Protein AF-A0A382E5X3-F1 (afdb_monomer_lite)

Organism: NCBI:txid408172

Radius of gyration: 19.35 Å; chains: 1; bounding box: 51×32×52 Å

Foldseek 3Di:
DDADAPQVVAPPDPRDAAEDDLVLLQVLLVVVVDPPDPPVNFDPVQPLTSPLCLQLDPPRDPYHYQHHEYEPLNADLPVVVRCRRRVSQLVGPPVRHFYEYELNLVSPLVCVLAFPLVLLQDDPPDVPRPCRNVVSLVSSVVCCVSGGPHYDHRAHDQCSLPPVNCVRRVHPGSVSRVVSRVSSD

Sequence (185 aa):
MQTINLSKRNRDYAIFLPSISGFYNTFVSKQRYGEYVPHDRIPADFEHGIEGCNFLNKEKGYFTYDHALYSAGHAQLDIDKSTIQESMVQERDRKNTWILGDSGGFQIGKGVINFDWPHFWEKEGDPNYIGKADKVRLAILNWLEYTADYSMILDIPAWAADPVNRDRTGLTSFKDCLEGTIHNC

Structure (mmCIF, N/CA/C/O backbone):
data_AF-A0A382E5X3-F1
#
_entry.id   AF-A0A382E5X3-F1
#
loop_
_atom_site.group_PDB
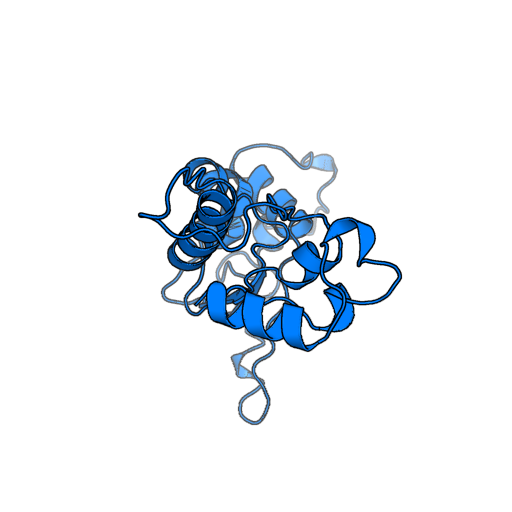_atom_site.id
_atom_site.type_symbol
_atom_site.label_atom_id
_atom_site.label_alt_id
_atom_site.label_comp_id
_atom_site.label_asym_id
_atom_site.label_entity_id
_atom_site.label_seq_id
_atom_site.pdbx_PDB_ins_code
_atom_site.Cartn_x
_atom_site.Cartn_y
_atom_site.Cartn_z
_atom_site.occupancy
_atom_site.B_iso_or_equiv
_atom_site.auth_seq_id
_atom_site.auth_comp_id
_atom_site.auth_asym_id
_atom_site.auth_atom_id
_atom_site.pdbx_PDB_model_num
ATOM 1 N N . MET A 1 1 ? -19.398 -3.382 26.568 1.00 52.66 1 MET A N 1
ATOM 2 C CA . MET A 1 1 ? -18.563 -4.591 26.367 1.00 52.66 1 MET A CA 1
ATOM 3 C C . MET A 1 1 ? -17.112 -4.243 26.674 1.00 52.66 1 MET A C 1
ATOM 5 O O . MET A 1 1 ? -16.763 -3.077 26.567 1.00 52.66 1 MET A O 1
ATOM 9 N N . GLN A 1 2 ? -16.279 -5.192 27.112 1.00 66.31 2 GLN A N 1
ATOM 10 C CA . GLN A 1 2 ? -14.855 -4.919 27.349 1.00 66.31 2 GLN A CA 1
ATOM 11 C C . GLN A 1 2 ? -14.094 -5.077 26.026 1.00 66.31 2 GLN A C 1
ATOM 13 O O . GLN A 1 2 ? -14.088 -6.167 25.459 1.00 66.31 2 GLN A O 1
ATOM 18 N N . THR A 1 3 ? -13.479 -4.007 25.521 1.00 69.25 3 THR A N 1
ATOM 19 C CA . THR A 1 3 ? -12.707 -4.040 24.269 1.00 69.25 3 THR A CA 1
ATOM 20 C C . THR A 1 3 ? -11.450 -4.891 24.451 1.00 69.25 3 THR A C 1
ATOM 22 O O . THR A 1 3 ? -10.647 -4.655 25.356 1.00 69.25 3 THR A O 1
ATOM 25 N N . ILE A 1 4 ? -11.274 -5.905 23.601 1.00 76.62 4 ILE A N 1
ATOM 26 C CA . ILE A 1 4 ? -10.132 -6.826 23.646 1.00 76.62 4 ILE A CA 1
ATOM 27 C C . ILE A 1 4 ? -9.115 -6.403 22.577 1.00 76.62 4 ILE A C 1
ATOM 29 O O . ILE A 1 4 ? -9.453 -6.328 21.399 1.00 76.62 4 ILE A O 1
ATOM 33 N N . ASN A 1 5 ? -7.858 -6.178 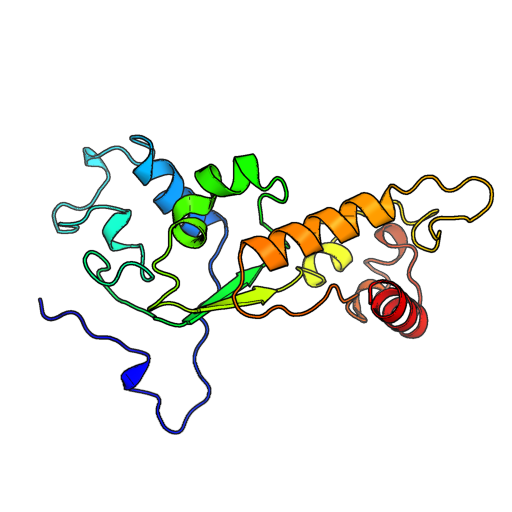22.977 1.00 71.88 5 ASN A N 1
ATOM 34 C CA . ASN A 1 5 ? -6.729 -6.087 22.043 1.00 71.88 5 ASN A CA 1
ATOM 35 C C . ASN A 1 5 ? -6.247 -7.514 21.733 1.00 71.88 5 ASN A C 1
ATOM 37 O O . ASN A 1 5 ? -5.788 -8.230 22.632 1.00 71.88 5 ASN A O 1
ATOM 41 N N . LEU A 1 6 ? -6.384 -7.932 20.474 1.00 72.12 6 LEU A N 1
ATOM 42 C CA . LEU A 1 6 ? -6.031 -9.284 20.037 1.00 72.12 6 LEU A CA 1
ATOM 43 C C . LEU A 1 6 ? -4.518 -9.464 19.846 1.00 72.12 6 LEU A C 1
ATOM 45 O O . LEU A 1 6 ? -4.007 -10.553 20.099 1.00 72.12 6 LEU A O 1
ATOM 49 N N . SER A 1 7 ? -3.784 -8.402 19.505 1.00 67.44 7 SER A N 1
ATOM 50 C CA . SER A 1 7 ? -2.328 -8.433 19.320 1.00 67.44 7 SER A CA 1
ATOM 51 C C . SER A 1 7 ? -1.575 -8.868 20.577 1.00 67.44 7 SER A C 1
ATOM 53 O O . SER A 1 7 ? -0.663 -9.689 20.514 1.00 67.44 7 SER A O 1
ATOM 55 N N . LYS A 1 8 ? -2.003 -8.401 21.757 1.00 71.69 8 LYS A N 1
ATOM 56 C CA . LYS A 1 8 ? -1.376 -8.757 23.045 1.00 71.69 8 LYS A CA 1
ATOM 57 C C . LYS A 1 8 ? -1.484 -10.239 23.409 1.00 71.69 8 LYS A C 1
ATOM 59 O O . LYS A 1 8 ? -0.804 -10.680 24.334 1.00 71.69 8 LYS A O 1
ATOM 64 N N . ARG A 1 9 ? -2.333 -11.004 22.718 1.00 70.38 9 ARG A N 1
ATOM 65 C CA . ARG A 1 9 ? -2.511 -12.442 22.956 1.00 70.38 9 ARG A CA 1
ATOM 66 C C . ARG A 1 9 ? -1.534 -13.316 22.150 1.00 70.38 9 ARG A C 1
ATOM 68 O O . ARG A 1 9 ? -1.412 -14.490 22.475 1.00 70.38 9 ARG A O 1
ATOM 75 N N . ASN A 1 10 ? -0.782 -12.753 21.195 1.00 67.44 10 ASN A N 1
ATOM 76 C CA . ASN A 1 10 ? 0.154 -13.471 20.312 1.00 67.44 10 ASN A CA 1
ATOM 77 C C . ASN A 1 10 ? 1.638 -13.221 20.666 1.00 67.44 10 ASN A C 1
ATOM 79 O O . ASN A 1 10 ? 2.385 -12.689 19.852 1.00 67.44 10 ASN A O 1
ATOM 83 N N . ARG A 1 11 ? 2.101 -13.575 21.876 1.00 63.62 11 ARG A N 1
ATOM 84 C CA . ARG A 1 11 ? 3.502 -13.291 22.281 1.00 63.62 11 ARG A CA 1
ATOM 85 C C . ARG A 1 11 ? 4.559 -14.247 21.704 1.00 63.62 11 ARG A C 1
ATOM 87 O O . ARG A 1 11 ? 5.689 -13.810 21.535 1.00 63.62 11 ARG A O 1
ATOM 94 N N . ASP A 1 12 ? 4.191 -15.483 21.361 1.00 75.50 12 ASP A N 1
ATOM 95 C CA . ASP A 1 12 ? 5.123 -16.512 20.851 1.00 75.50 12 ASP A CA 1
ATOM 96 C C . ASP A 1 12 ? 4.916 -16.830 19.356 1.00 75.50 12 ASP A C 1
ATOM 98 O O . ASP A 1 12 ? 5.438 -17.813 18.834 1.00 75.50 12 ASP A O 1
ATOM 102 N N . TYR A 1 13 ? 4.128 -16.008 18.659 1.00 76.06 13 TYR A N 1
ATOM 103 C CA . TYR A 1 13 ? 3.710 -16.235 17.277 1.00 76.06 13 TYR A CA 1
ATOM 104 C C . TYR A 1 13 ? 4.063 -15.039 16.395 1.00 76.06 13 TYR A C 1
ATOM 106 O O . TYR A 1 13 ? 4.299 -13.935 16.884 1.00 76.06 13 TYR A O 1
ATOM 114 N N . ALA A 1 14 ? 4.059 -15.254 15.078 1.00 84.25 14 ALA A N 1
ATOM 115 C CA . ALA A 1 14 ? 4.135 -14.159 14.122 1.00 84.25 14 ALA A CA 1
ATOM 116 C C . ALA A 1 14 ? 3.043 -13.114 14.416 1.00 84.25 14 ALA A C 1
ATOM 118 O O . ALA A 1 14 ? 1.898 -13.458 14.733 1.00 84.25 14 ALA A O 1
ATOM 119 N N . ILE A 1 15 ? 3.400 -11.833 14.298 1.00 85.12 15 ILE A N 1
ATOM 120 C CA . ILE A 1 15 ? 2.435 -10.743 14.423 1.00 85.12 15 ILE A CA 1
ATOM 121 C C . ILE A 1 15 ? 1.467 -10.851 13.248 1.00 85.12 15 ILE A C 1
ATOM 123 O O . ILE A 1 15 ? 1.870 -10.856 12.085 1.00 85.12 15 ILE A O 1
ATOM 127 N N . PHE A 1 16 ? 0.180 -10.958 13.559 1.00 89.19 16 PHE A N 1
ATOM 128 C CA . PHE A 1 16 ? -0.853 -10.962 12.539 1.00 89.19 16 PHE A CA 1
ATOM 129 C C . PHE A 1 16 ? -1.053 -9.540 12.011 1.00 89.19 16 PHE A C 1
ATOM 131 O O . PHE A 1 16 ? -1.362 -8.633 12.781 1.00 89.19 16 PHE A O 1
ATOM 138 N N . LEU A 1 17 ? -0.891 -9.367 10.700 1.00 93.31 17 LEU A N 1
ATOM 139 C CA . LEU A 1 17 ? -1.106 -8.106 9.999 1.00 93.31 17 LEU A CA 1
ATOM 140 C C . LEU A 1 17 ? -2.390 -8.213 9.166 1.00 93.31 17 LEU A C 1
ATOM 142 O O . LEU A 1 17 ? -2.329 -8.697 8.032 1.00 93.31 17 LEU A O 1
ATOM 146 N N . PRO A 1 18 ? -3.564 -7.808 9.688 1.00 94.38 18 PRO A N 1
ATOM 147 C CA . PRO A 1 18 ? -4.761 -7.721 8.864 1.00 94.38 18 PRO A CA 1
ATOM 148 C C . PRO A 1 18 ? -4.494 -6.784 7.680 1.00 94.38 18 PRO A C 1
ATOM 150 O O . PRO A 1 18 ? -4.139 -5.619 7.862 1.00 94.38 18 PRO A O 1
ATOM 153 N N . SER A 1 19 ? -4.645 -7.305 6.461 1.00 95.00 19 SER A N 1
ATOM 154 C CA . SER A 1 19 ? -4.525 -6.499 5.248 1.00 95.00 19 SER A CA 1
ATOM 155 C C . SER A 1 19 ? -5.769 -5.629 5.092 1.00 95.00 19 SER A C 1
ATOM 157 O O . SER A 1 19 ? -6.892 -6.136 5.014 1.00 95.00 19 SER A O 1
ATOM 159 N N . ILE A 1 20 ? -5.575 -4.313 5.064 1.00 96.38 20 ILE A N 1
ATOM 160 C CA . ILE A 1 20 ? -6.662 -3.353 4.899 1.00 96.38 20 ILE A CA 1
ATOM 161 C C . ILE A 1 20 ? -7.051 -3.315 3.422 1.00 96.38 20 ILE A C 1
ATOM 163 O O . ILE A 1 20 ? -6.273 -2.921 2.555 1.00 96.38 20 ILE A O 1
ATOM 167 N N . SER A 1 21 ? -8.288 -3.708 3.126 1.00 94.31 21 SER A N 1
ATOM 168 C CA . SER A 1 21 ? -8.859 -3.522 1.794 1.00 94.31 21 SER A CA 1
ATOM 169 C C . SER A 1 21 ? -9.136 -2.039 1.537 1.00 94.31 21 SER A C 1
ATOM 171 O O . SER A 1 21 ? -9.702 -1.358 2.396 1.00 94.31 21 SER A O 1
ATOM 173 N N . GLY A 1 22 ? -8.848 -1.562 0.322 1.00 92.12 22 GLY A N 1
ATOM 174 C CA . GLY A 1 22 ? -9.213 -0.209 -0.108 1.00 92.12 22 GLY A CA 1
ATOM 175 C C . GLY A 1 22 ? -10.714 0.076 0.027 1.00 92.12 22 GLY A C 1
ATOM 176 O O . GLY A 1 22 ? -11.098 1.181 0.399 1.00 92.12 22 GLY A O 1
ATOM 177 N N . PHE A 1 23 ? -11.581 -0.929 -0.162 1.00 93.75 23 PHE A N 1
ATOM 178 C CA . PHE A 1 23 ? -13.021 -0.777 0.075 1.00 93.75 23 PHE A CA 1
ATOM 179 C C . PHE A 1 23 ? -13.326 -0.534 1.552 1.00 93.75 23 PHE A C 1
ATOM 181 O O . PHE A 1 23 ? -14.067 0.387 1.876 1.00 93.75 23 PHE A O 1
ATOM 188 N N . TYR A 1 24 ? -12.725 -1.320 2.447 1.00 95.88 24 TYR A N 1
ATOM 189 C CA . TYR A 1 24 ? -12.925 -1.180 3.889 1.00 95.88 24 TYR A CA 1
ATOM 190 C C . TYR A 1 24 ? -12.538 0.220 4.368 1.00 95.88 24 TYR A C 1
ATOM 192 O O . TYR A 1 24 ? -13.340 0.924 4.981 1.00 95.88 24 TYR A O 1
ATOM 200 N N . ASN A 1 25 ? -11.335 0.647 3.980 1.00 96.50 25 ASN A N 1
ATOM 201 C CA . ASN A 1 25 ? -10.832 1.991 4.218 1.00 96.50 25 ASN A CA 1
ATOM 202 C C . ASN A 1 25 ? -11.768 3.065 3.634 1.00 96.50 25 ASN A C 1
ATOM 204 O O . ASN A 1 25 ? -12.092 4.029 4.318 1.00 96.50 25 ASN A O 1
ATOM 208 N N . THR A 1 26 ? -12.271 2.876 2.409 1.00 95.75 26 THR A N 1
ATOM 209 C CA . THR A 1 26 ? -13.195 3.819 1.755 1.00 95.75 26 THR A CA 1
ATOM 210 C C . THR A 1 26 ? -14.481 4.021 2.556 1.00 95.75 26 THR A C 1
ATOM 212 O O . THR A 1 26 ? -14.921 5.158 2.712 1.00 95.75 26 THR A O 1
ATOM 215 N N . PHE A 1 27 ? -15.103 2.947 3.053 1.00 96.81 27 PHE A N 1
ATOM 216 C CA . PHE A 1 27 ? -16.353 3.052 3.816 1.00 96.81 27 PHE A CA 1
ATOM 217 C C . PHE A 1 27 ? -16.157 3.835 5.116 1.00 96.81 27 PHE A C 1
ATOM 219 O O . PHE A 1 27 ? -16.948 4.731 5.404 1.00 96.81 27 PHE A O 1
ATOM 226 N N . VAL A 1 28 ? -15.087 3.546 5.861 1.00 97.62 28 VAL A N 1
ATOM 227 C CA . VAL A 1 28 ? -14.764 4.273 7.097 1.00 97.62 28 VAL A CA 1
ATOM 228 C C . VAL A 1 28 ? -14.399 5.727 6.788 1.00 97.62 28 VAL A C 1
ATOM 230 O O . VAL A 1 28 ? -14.995 6.642 7.351 1.00 97.62 28 VAL A O 1
ATOM 233 N N . SER A 1 29 ? -13.478 5.955 5.850 1.00 97.62 29 SER A N 1
ATOM 234 C CA . SER A 1 29 ? -12.959 7.290 5.533 1.00 97.62 29 SER A CA 1
ATOM 235 C C . SER A 1 29 ? -14.038 8.220 4.990 1.00 97.62 29 SER A C 1
ATOM 237 O O . SER A 1 29 ? -14.154 9.358 5.434 1.00 97.62 29 SER A O 1
ATOM 239 N N . LYS A 1 30 ? -14.901 7.739 4.085 1.00 97.00 30 LYS A N 1
ATOM 240 C CA . LYS A 1 30 ? -16.023 8.549 3.593 1.00 97.00 30 LYS A CA 1
ATOM 241 C C . LYS A 1 30 ? -17.056 8.826 4.681 1.00 97.00 30 LYS A C 1
ATOM 243 O O . LYS A 1 30 ? -17.557 9.945 4.726 1.00 97.00 30 LYS A O 1
ATOM 248 N N . GLN A 1 31 ? -17.338 7.861 5.565 1.00 97.12 31 GLN A N 1
ATOM 249 C CA . GLN A 1 31 ? -18.278 8.088 6.666 1.00 97.12 31 GLN A CA 1
ATOM 250 C C . GLN A 1 31 ? -17.784 9.171 7.644 1.00 97.12 31 GLN A C 1
ATOM 252 O O . GLN A 1 31 ? -18.590 9.869 8.253 1.00 97.12 31 GLN A O 1
ATOM 257 N N . ARG A 1 32 ? -16.464 9.347 7.796 1.00 95.31 32 ARG A N 1
ATOM 258 C CA . ARG A 1 32 ? -15.887 10.383 8.674 1.00 95.31 32 ARG A CA 1
ATOM 259 C C . ARG A 1 32 ? -16.157 11.811 8.204 1.00 95.31 32 ARG A C 1
ATOM 261 O O . ARG A 1 32 ? -16.251 12.704 9.040 1.00 95.31 32 ARG A O 1
ATOM 268 N N . TYR A 1 33 ? -16.300 12.024 6.896 1.00 94.38 33 TYR A N 1
ATOM 269 C CA . TYR A 1 33 ? -16.513 13.353 6.307 1.00 94.38 33 TYR A CA 1
ATOM 270 C C . TYR A 1 33 ? -17.914 13.551 5.713 1.00 94.38 33 TYR A C 1
ATOM 272 O O . TYR A 1 33 ? -18.180 14.585 5.101 1.00 94.38 33 TYR A O 1
ATOM 280 N N . GLY A 1 34 ? -18.821 12.586 5.876 1.00 93.12 34 GLY A N 1
ATOM 281 C CA . GLY A 1 34 ? -20.196 12.697 5.401 1.00 93.12 34 GLY A CA 1
ATOM 282 C C . GLY A 1 34 ? -21.009 11.421 5.598 1.00 93.12 34 GLY A C 1
ATOM 283 O O . GLY A 1 34 ? -20.498 10.387 6.016 1.00 93.12 34 GLY A O 1
ATOM 284 N N . GLU A 1 35 ? -22.296 11.481 5.268 1.00 95.12 35 GLU A N 1
ATOM 285 C CA . GLU A 1 35 ? -23.179 10.314 5.318 1.00 95.12 35 GLU A CA 1
ATOM 286 C C . GLU A 1 35 ? -22.995 9.455 4.057 1.00 95.12 35 GLU A C 1
ATOM 288 O O . GLU A 1 35 ? -23.697 9.608 3.059 1.00 95.12 35 GLU A O 1
ATOM 293 N N . TYR A 1 36 ? -21.995 8.571 4.076 1.00 96.19 36 TYR A N 1
ATOM 294 C CA . TYR A 1 36 ? -21.743 7.646 2.968 1.00 96.19 36 TYR A CA 1
ATOM 295 C C . TYR A 1 36 ? -22.623 6.396 3.047 1.00 96.19 36 TYR A C 1
ATOM 297 O O . TYR A 1 36 ? -23.170 5.942 2.042 1.00 96.19 36 TYR A O 1
ATOM 305 N N . VAL A 1 37 ? -22.768 5.850 4.253 1.00 96.06 37 VAL A N 1
ATOM 306 C CA . VAL A 1 37 ? -23.760 4.839 4.605 1.00 96.06 37 VAL A CA 1
ATOM 307 C C . VAL A 1 37 ? -24.917 5.562 5.293 1.00 96.06 37 VAL A C 1
ATOM 309 O O . VAL A 1 37 ? -24.688 6.166 6.345 1.00 96.06 37 VAL A O 1
ATOM 312 N N . PRO A 1 38 ? -26.139 5.498 4.732 1.00 96.25 38 PRO A N 1
ATOM 313 C CA . PRO A 1 38 ? -27.315 6.081 5.363 1.00 96.25 38 PRO A CA 1
ATOM 314 C C . PRO A 1 38 ? -27.510 5.551 6.784 1.00 96.25 38 PRO A C 1
ATOM 316 O O . PRO A 1 38 ? -27.355 4.350 7.026 1.00 96.25 38 PRO A O 1
ATOM 319 N N . HIS A 1 39 ? -27.847 6.425 7.729 1.00 93.44 39 HIS A N 1
ATOM 320 C CA . HIS A 1 39 ? -27.946 6.048 9.141 1.00 93.44 39 HIS A CA 1
ATOM 321 C C . HIS A 1 39 ? -28.971 4.936 9.412 1.00 93.44 39 HIS A C 1
ATOM 323 O O . HIS A 1 39 ? -28.736 4.082 10.263 1.00 93.44 39 HIS A O 1
ATOM 329 N N . ASP A 1 40 ? -30.067 4.892 8.655 1.00 95.38 40 ASP A N 1
ATOM 330 C CA . ASP A 1 40 ? -31.106 3.856 8.735 1.00 95.38 40 ASP A CA 1
ATOM 331 C C . ASP A 1 40 ? -30.652 2.481 8.204 1.00 95.38 40 ASP A C 1
ATOM 333 O O . ASP A 1 40 ? -31.309 1.465 8.437 1.00 95.38 40 ASP A O 1
ATOM 337 N N . ARG A 1 41 ? -29.514 2.430 7.501 1.00 96.19 41 ARG A N 1
ATOM 338 C CA . ARG A 1 41 ? -28.874 1.201 7.008 1.00 96.19 41 ARG A CA 1
ATOM 339 C C . ARG A 1 41 ? -27.822 0.650 7.966 1.00 96.19 41 ARG A C 1
ATOM 341 O O . ARG A 1 41 ? -27.326 -0.453 7.728 1.00 96.19 41 ARG A O 1
ATOM 348 N N . ILE A 1 42 ? -27.471 1.393 9.013 1.00 96.06 42 ILE A N 1
ATOM 349 C CA . ILE A 1 42 ? -26.528 0.959 10.043 1.00 96.06 42 ILE A CA 1
ATOM 350 C C . ILE A 1 42 ? -27.312 0.166 11.102 1.00 96.06 42 ILE A C 1
ATOM 352 O O . ILE A 1 42 ? -28.321 0.666 11.599 1.00 96.06 42 ILE A O 1
ATOM 356 N N . PRO A 1 43 ? -26.890 -1.064 11.459 1.00 95.56 43 PRO A N 1
ATOM 357 C CA . PRO A 1 43 ? -27.551 -1.834 12.510 1.00 95.56 43 PRO A CA 1
ATOM 358 C C . PRO A 1 43 ? -27.658 -1.044 13.820 1.00 95.56 43 PRO A C 1
ATOM 360 O O . PRO A 1 43 ? -26.705 -0.383 14.220 1.00 95.56 43 PRO A O 1
ATOM 363 N N . ALA A 1 44 ? -28.794 -1.146 14.514 1.00 94.38 44 ALA A N 1
ATOM 364 C CA . ALA A 1 44 ? -29.024 -0.407 15.762 1.00 94.38 44 ALA A CA 1
ATOM 365 C C . ALA A 1 44 ? -27.997 -0.746 16.860 1.00 94.38 44 ALA A C 1
ATOM 367 O O . ALA A 1 44 ? -27.638 0.120 17.652 1.00 94.38 44 ALA A O 1
ATOM 368 N N . ASP A 1 45 ? -27.490 -1.982 16.854 1.00 94.62 45 ASP A N 1
ATOM 369 C CA . ASP A 1 45 ? -26.467 -2.466 17.788 1.00 94.62 45 ASP A CA 1
ATOM 370 C C . ASP A 1 45 ? -25.039 -2.042 17.400 1.00 94.62 45 ASP A C 1
ATOM 372 O O . ASP A 1 45 ? -24.080 -2.512 17.997 1.00 94.62 45 ASP A O 1
ATOM 376 N N . PHE A 1 46 ? -24.861 -1.200 16.375 1.00 95.62 46 PHE A N 1
ATOM 377 C CA . PHE A 1 46 ? -23.574 -0.580 16.061 1.00 95.62 46 PHE A CA 1
ATOM 378 C C . PHE A 1 46 ? -23.518 0.795 16.740 1.00 95.62 46 PHE A C 1
ATOM 380 O O . PHE A 1 46 ? -23.682 1.831 16.091 1.00 95.62 46 PHE A O 1
ATOM 387 N N . GLU A 1 47 ? -23.262 0.821 18.053 1.00 94.88 47 GLU A N 1
ATOM 388 C CA . GLU A 1 47 ? -23.289 2.040 18.878 1.00 94.88 47 GLU A CA 1
ATOM 389 C C . GLU A 1 47 ? -22.261 3.108 18.461 1.00 94.88 47 GLU A C 1
ATOM 391 O O . GLU A 1 47 ? -22.401 4.291 18.779 1.00 94.88 47 GLU A O 1
ATOM 396 N N . HIS A 1 48 ? -21.225 2.705 17.726 1.00 95.81 48 HIS A N 1
ATOM 397 C CA . HIS A 1 48 ? -20.187 3.573 17.169 1.00 95.81 48 HIS A CA 1
ATOM 398 C C . HIS A 1 48 ? -20.318 3.749 15.647 1.00 95.81 48 HIS A C 1
ATOM 400 O O . HIS A 1 48 ? -19.428 4.304 14.997 1.00 95.81 48 HIS A O 1
ATOM 406 N N . GLY A 1 49 ? -21.424 3.281 15.061 1.00 96.06 49 GLY A N 1
ATOM 407 C CA . GLY A 1 49 ? -21.677 3.293 13.626 1.00 96.06 49 GLY A CA 1
ATOM 408 C C . GLY A 1 49 ? -20.571 2.602 12.827 1.00 96.06 49 GLY A C 1
ATOM 409 O O . GLY A 1 49 ? -19.987 1.613 13.275 1.00 96.06 49 GLY A O 1
ATOM 410 N N . ILE A 1 50 ? -20.264 3.147 11.645 1.00 97.38 50 ILE A N 1
ATOM 411 C CA . ILE A 1 50 ? -19.173 2.658 10.783 1.00 97.38 50 ILE A CA 1
ATOM 412 C C . ILE A 1 50 ? -17.793 2.939 11.394 1.00 97.38 50 ILE A C 1
ATOM 414 O O . ILE A 1 50 ? -16.865 2.170 11.162 1.00 97.38 50 ILE A O 1
ATOM 418 N N . GLU A 1 51 ? -17.640 3.984 12.217 1.00 97.00 51 GLU A N 1
ATOM 419 C CA . GLU A 1 51 ? -16.366 4.240 12.908 1.00 97.00 51 GLU A CA 1
ATOM 420 C C . GLU A 1 51 ? -16.021 3.102 13.874 1.00 97.00 51 GLU A C 1
ATOM 422 O O . GLU A 1 51 ? -14.846 2.816 14.079 1.00 97.00 51 GLU A O 1
ATOM 427 N N . GLY A 1 52 ? -17.014 2.381 14.401 1.00 96.81 52 GLY A N 1
ATOM 428 C CA . GLY A 1 52 ? -16.754 1.173 15.178 1.00 96.81 52 GLY A CA 1
ATOM 429 C C . GLY A 1 52 ? -16.148 0.025 14.369 1.00 96.81 52 GLY A C 1
ATOM 430 O O . GLY A 1 52 ? -15.494 -0.853 14.925 1.00 96.81 52 GLY A O 1
ATOM 431 N N . CYS A 1 53 ? -16.268 0.040 13.042 1.00 96.19 53 CYS A N 1
ATOM 432 C CA . CYS A 1 53 ? -15.524 -0.875 12.181 1.00 96.19 53 CYS A CA 1
ATOM 433 C C . CYS A 1 53 ? -14.053 -0.446 12.025 1.00 96.19 53 CYS A C 1
ATOM 435 O O . CYS A 1 53 ? -13.229 -1.237 11.570 1.00 96.19 53 CYS A O 1
ATOM 437 N N . ASN A 1 54 ? -13.660 0.769 12.404 1.00 97.44 54 ASN A N 1
ATOM 438 C CA . ASN A 1 54 ? -12.255 1.144 12.370 1.00 97.44 54 ASN A CA 1
ATOM 439 C C . ASN A 1 54 ? -11.467 0.416 13.467 1.00 97.44 54 ASN A C 1
ATOM 441 O O . ASN A 1 54 ? -11.369 0.883 14.600 1.00 97.44 54 ASN A O 1
ATOM 445 N N . PHE A 1 55 ? -10.840 -0.702 13.116 1.00 96.69 55 PHE A N 1
ATOM 446 C CA . PHE A 1 55 ? -10.079 -1.494 14.076 1.00 96.69 55 PHE A CA 1
ATOM 447 C C . PHE A 1 55 ? -8.757 -0.845 14.516 1.00 96.69 55 PHE A C 1
ATOM 449 O O . PHE A 1 55 ? -8.138 -1.314 15.472 1.00 96.69 55 PHE A O 1
ATOM 456 N N . LEU A 1 56 ? -8.315 0.220 13.840 1.00 97.00 56 LEU A N 1
ATOM 457 C CA . LEU A 1 56 ? -7.181 1.042 14.273 1.00 97.00 56 LEU A CA 1
ATOM 458 C C . LEU A 1 56 ? -7.607 2.069 15.337 1.00 97.00 56 LEU A C 1
ATOM 460 O O . LEU A 1 56 ? -6.762 2.653 16.013 1.00 97.00 56 LEU A O 1
ATOM 464 N N . ASN A 1 57 ? -8.914 2.293 15.514 1.00 96.31 57 ASN A N 1
ATOM 465 C CA . ASN A 1 57 ? -9.447 3.175 16.542 1.00 96.31 57 ASN A CA 1
ATOM 466 C C . ASN A 1 57 ? -9.632 2.407 17.855 1.00 96.31 57 ASN A C 1
ATOM 468 O O . ASN A 1 57 ? -10.588 1.655 18.035 1.00 96.31 57 ASN A O 1
ATOM 472 N N . LYS A 1 58 ? -8.730 2.637 18.809 1.00 93.69 58 LYS A N 1
ATOM 473 C CA . LYS A 1 58 ? -8.755 1.965 20.113 1.00 93.69 58 LYS A CA 1
ATOM 474 C C . LYS A 1 58 ? -9.982 2.305 20.971 1.00 93.69 58 LYS A C 1
ATOM 476 O O . LYS A 1 58 ? -10.352 1.505 21.827 1.00 93.69 58 LYS A O 1
ATOM 481 N N . GLU A 1 59 ? -10.569 3.485 20.788 1.00 94.19 59 GLU A N 1
ATOM 482 C CA . GLU A 1 59 ? -11.674 3.973 21.621 1.00 94.19 59 GLU A CA 1
ATOM 483 C C . GLU A 1 59 ? -13.034 3.504 21.114 1.00 94.19 59 GLU A C 1
ATOM 485 O O . GLU A 1 59 ? -13.883 3.121 21.914 1.00 94.19 59 GLU A O 1
ATOM 490 N N . LYS A 1 60 ? -13.236 3.540 19.791 1.00 95.94 60 LYS A N 1
ATOM 491 C CA . LYS A 1 60 ? -14.533 3.259 19.158 1.00 95.94 60 LYS A CA 1
ATOM 492 C C . LYS A 1 60 ? -14.594 1.911 18.449 1.00 95.94 60 LYS A C 1
ATOM 494 O O . LYS A 1 60 ? -15.691 1.441 18.179 1.00 95.94 60 LYS A O 1
ATOM 499 N N . GLY A 1 61 ? -13.458 1.294 18.127 1.00 95.94 61 GLY A N 1
ATOM 500 C CA . GLY A 1 61 ? -13.420 0.034 17.390 1.00 95.94 61 GLY A CA 1
ATOM 501 C C . GLY A 1 61 ? -14.100 -1.111 18.151 1.00 95.94 61 GLY A C 1
ATOM 502 O O . GLY A 1 61 ? -13.748 -1.395 19.296 1.00 95.94 61 GLY A O 1
ATOM 503 N N . TYR A 1 62 ? -15.028 -1.822 17.503 1.00 95.44 62 TYR A N 1
ATOM 504 C CA . TYR A 1 62 ? -15.679 -3.023 18.052 1.00 95.44 62 TYR A CA 1
ATOM 505 C C . TYR A 1 62 ? -14.675 -4.158 18.304 1.00 95.44 62 TYR A C 1
ATOM 507 O O . TYR A 1 62 ? -14.853 -4.995 19.188 1.00 95.44 62 TYR A O 1
ATOM 515 N N . PHE A 1 63 ? -13.592 -4.169 17.532 1.00 93.38 63 PHE A N 1
ATOM 516 C CA . PHE A 1 63 ? -12.396 -4.974 17.738 1.00 93.38 63 PHE A CA 1
ATOM 517 C C . PHE A 1 63 ? -11.181 -4.129 17.360 1.00 93.38 63 PHE A C 1
ATOM 519 O O . PHE A 1 63 ? -11.313 -3.173 16.599 1.00 93.38 63 PHE A O 1
ATOM 526 N N . THR A 1 64 ? -10.002 -4.458 17.896 1.00 94.88 64 THR A N 1
ATOM 527 C CA . THR A 1 64 ? -8.804 -3.634 17.680 1.00 94.88 64 THR A CA 1
ATOM 528 C C . THR A 1 64 ? -7.571 -4.460 17.342 1.00 94.88 64 THR A C 1
ATOM 530 O O . THR A 1 64 ? -7.303 -5.491 17.971 1.00 94.88 64 THR A O 1
ATOM 533 N N . TYR A 1 65 ? -6.810 -3.959 16.369 1.00 93.62 65 TYR A N 1
ATOM 534 C CA . TYR A 1 65 ? -5.450 -4.386 16.056 1.00 93.62 65 TYR A CA 1
ATOM 535 C C . TYR A 1 65 ? -4.554 -3.151 16.046 1.00 93.62 65 TYR A C 1
ATOM 537 O O . TYR A 1 65 ? -4.907 -2.122 15.479 1.00 93.62 65 TYR A O 1
ATOM 545 N N . ASP A 1 66 ? -3.396 -3.260 16.683 1.00 93.19 66 ASP A N 1
ATOM 546 C CA . ASP A 1 66 ? -2.368 -2.214 16.694 1.00 93.19 66 ASP A CA 1
ATOM 547 C C . ASP A 1 66 ? -1.362 -2.359 15.543 1.00 93.19 66 ASP A C 1
ATOM 549 O O . ASP A 1 66 ? -0.554 -1.464 15.343 1.00 93.19 66 ASP A O 1
ATOM 553 N N . HIS A 1 67 ? -1.426 -3.440 14.763 1.00 95.06 67 HIS A N 1
ATOM 554 C CA . HIS A 1 67 ? -0.630 -3.621 13.553 1.00 95.06 67 HIS A CA 1
ATOM 555 C C . HIS A 1 67 ? -1.544 -3.946 12.372 1.00 95.06 67 HIS A C 1
ATOM 557 O O . HIS A 1 67 ? -2.534 -4.660 12.538 1.00 95.06 67 HIS A O 1
ATOM 563 N N . ALA A 1 68 ? -1.207 -3.460 11.180 1.00 96.94 68 ALA A N 1
ATOM 564 C CA . ALA A 1 68 ? -1.877 -3.841 9.939 1.00 96.94 68 ALA A CA 1
ATOM 565 C C . ALA A 1 68 ? -0.947 -3.728 8.727 1.00 96.94 68 ALA A C 1
ATOM 567 O O . ALA A 1 68 ? 0.133 -3.144 8.804 1.00 96.94 68 ALA A O 1
ATOM 568 N N . LEU A 1 69 ? -1.380 -4.301 7.605 1.00 96.69 69 LEU A N 1
ATOM 569 C CA . LEU A 1 69 ? -0.722 -4.150 6.309 1.00 96.69 69 LEU A CA 1
ATOM 570 C C . LEU A 1 69 ? -1.603 -3.297 5.399 1.00 96.69 69 LEU A C 1
ATOM 572 O O . LEU A 1 69 ? -2.807 -3.550 5.298 1.00 96.69 69 LEU A O 1
ATOM 576 N N . TYR A 1 70 ? -1.012 -2.329 4.699 1.00 96.69 70 TYR A N 1
ATOM 577 C CA . TYR A 1 70 ? -1.717 -1.558 3.678 1.00 96.69 70 TYR A CA 1
ATOM 578 C C . TYR A 1 70 ? -0.882 -1.411 2.409 1.00 96.69 70 TYR A C 1
ATOM 580 O O . TYR A 1 70 ? 0.324 -1.202 2.478 1.00 96.69 70 TYR A O 1
ATOM 588 N N . SER A 1 71 ? -1.522 -1.572 1.249 1.00 95.00 71 SER A N 1
ATOM 589 C CA . SER A 1 71 ? -0.832 -1.714 -0.037 1.00 95.00 71 SER A CA 1
ATOM 590 C C . SER A 1 71 ? -1.094 -0.521 -0.950 1.00 95.00 71 SER A C 1
ATOM 592 O O . SER A 1 71 ? -2.252 -0.212 -1.242 1.00 95.00 71 SER A O 1
ATOM 594 N N . ALA A 1 72 ? -0.022 0.072 -1.479 1.00 93.25 72 ALA A N 1
ATOM 595 C CA . ALA A 1 72 ? -0.063 1.125 -2.493 1.00 93.25 72 ALA A CA 1
ATOM 596 C C . ALA A 1 72 ? -0.738 0.653 -3.796 1.00 93.25 72 ALA A C 1
ATOM 598 O O . ALA A 1 72 ? -1.250 1.461 -4.567 1.00 93.25 72 ALA A O 1
ATOM 599 N N . GLY A 1 73 ? -0.824 -0.670 -4.001 1.00 88.56 73 GLY A N 1
ATOM 600 C CA . GLY A 1 73 ? -1.478 -1.318 -5.140 1.00 88.56 73 GLY A CA 1
ATOM 601 C C . GLY A 1 73 ? -2.926 -0.884 -5.398 1.00 88.56 73 GLY A C 1
ATOM 602 O O . GLY A 1 73 ? -3.392 -0.944 -6.533 1.00 88.56 73 GLY A O 1
ATOM 603 N N . HIS A 1 74 ? -3.643 -0.464 -4.354 1.00 84.75 74 HIS A N 1
ATOM 604 C CA . HIS A 1 74 ? -5.031 0.008 -4.446 1.00 84.75 74 HIS A CA 1
ATOM 605 C C . HIS A 1 74 ? -5.228 1.389 -3.814 1.00 84.75 74 HIS A C 1
ATOM 607 O O . HIS A 1 74 ? -6.366 1.788 -3.564 1.00 84.75 74 HIS A O 1
ATOM 613 N N . ALA A 1 75 ? -4.133 2.077 -3.501 1.00 89.75 75 ALA A N 1
ATOM 614 C CA . ALA A 1 75 ? -4.177 3.312 -2.747 1.00 89.75 75 ALA A CA 1
ATOM 615 C C . ALA A 1 75 ? -4.404 4.533 -3.639 1.00 89.75 75 ALA A C 1
ATOM 617 O O . ALA A 1 75 ? -4.234 4.500 -4.862 1.00 89.75 75 ALA A O 1
ATOM 618 N N . GLN A 1 76 ? -4.754 5.646 -3.004 1.00 93.81 76 GLN A N 1
ATOM 619 C CA . GLN A 1 76 ? -4.741 6.950 -3.645 1.00 93.81 76 GLN A CA 1
ATOM 620 C C . GLN A 1 76 ? -3.314 7.511 -3.576 1.00 93.81 76 GLN A C 1
ATOM 622 O O . GLN A 1 76 ? -2.911 8.046 -2.553 1.00 93.81 76 GLN A O 1
ATOM 627 N N . LEU A 1 77 ? -2.538 7.401 -4.659 1.00 93.44 77 LEU A N 1
ATOM 628 C CA . LEU A 1 77 ? -1.116 7.799 -4.660 1.00 93.44 77 LEU A CA 1
ATOM 629 C C . LEU A 1 77 ? -0.884 9.323 -4.585 1.00 93.44 77 LEU A C 1
ATOM 631 O O . LEU A 1 77 ? 0.234 9.780 -4.364 1.00 93.44 77 LEU A O 1
ATOM 635 N N . ASP A 1 78 ? -1.931 10.122 -4.780 1.00 95.06 78 ASP A N 1
ATOM 636 C CA . ASP A 1 78 ? -1.924 11.565 -4.534 1.00 95.06 78 ASP A CA 1
ATOM 637 C C . ASP A 1 78 ? -2.105 11.822 -3.026 1.00 95.06 78 ASP A C 1
ATOM 639 O O . ASP A 1 78 ? -3.181 11.563 -2.489 1.00 95.06 78 ASP A O 1
ATOM 643 N N . ILE A 1 79 ? -1.057 12.304 -2.343 1.00 96.06 79 ILE A N 1
ATOM 644 C CA . ILE A 1 79 ? -1.020 12.458 -0.873 1.00 96.06 79 ILE A CA 1
ATOM 645 C C . ILE A 1 79 ? -2.146 13.363 -0.353 1.00 96.06 79 ILE A C 1
ATOM 647 O O . ILE A 1 79 ? -2.795 13.036 0.647 1.00 96.06 79 ILE A O 1
ATOM 651 N N . ASP A 1 80 ? -2.425 14.469 -1.043 1.00 95.50 80 ASP A N 1
ATOM 652 C CA . ASP A 1 80 ? -3.450 15.425 -0.616 1.00 95.50 80 ASP A CA 1
ATOM 653 C C . ASP A 1 80 ? -4.835 14.774 -0.655 1.00 95.50 80 ASP A C 1
ATOM 655 O O . ASP A 1 80 ? -5.639 14.906 0.271 1.00 95.50 80 ASP A O 1
ATOM 659 N N . LYS A 1 81 ? -5.107 13.987 -1.702 1.00 96.12 81 LYS A N 1
ATOM 660 C CA . LYS A 1 81 ? -6.346 13.205 -1.791 1.00 96.12 81 LYS A CA 1
ATOM 661 C C . LYS A 1 81 ? -6.355 12.033 -0.816 1.00 96.12 81 LYS A C 1
ATOM 663 O O . LYS A 1 81 ? -7.412 11.747 -0.252 1.00 96.12 81 LYS A O 1
ATOM 668 N N . SER A 1 82 ? -5.219 11.363 -0.627 1.00 95.75 82 SER A N 1
ATOM 669 C CA . SER A 1 82 ? -5.061 10.218 0.275 1.00 95.75 82 SER A CA 1
ATOM 670 C C . SER A 1 82 ? -5.422 10.587 1.707 1.00 95.75 82 SER A C 1
ATOM 672 O O . SER A 1 82 ? -6.169 9.861 2.355 1.00 95.75 82 SER A O 1
ATOM 674 N N . THR A 1 83 ? -4.992 11.764 2.164 1.00 94.62 83 THR A N 1
ATOM 675 C CA . THR A 1 83 ? -5.290 12.286 3.506 1.00 94.62 83 THR A CA 1
ATOM 676 C C . THR A 1 83 ? -6.784 12.206 3.841 1.00 94.62 83 THR A C 1
ATOM 678 O O . THR A 1 83 ? -7.152 11.802 4.940 1.00 94.62 83 THR A O 1
ATOM 681 N N . ILE A 1 84 ? -7.651 12.524 2.872 1.00 95.00 84 ILE A N 1
ATOM 682 C CA . ILE A 1 84 ? -9.110 12.524 3.052 1.00 95.00 84 ILE A CA 1
ATOM 683 C C . ILE A 1 84 ? -9.717 11.165 2.680 1.00 95.00 84 ILE A C 1
ATOM 685 O O . ILE A 1 84 ? -10.530 10.607 3.413 1.00 95.00 84 ILE A O 1
ATOM 689 N N . GLN A 1 85 ? -9.361 10.619 1.516 1.00 95.81 85 GLN A N 1
ATOM 690 C CA . GLN A 1 85 ? -9.996 9.407 0.982 1.00 95.81 85 GLN A CA 1
ATOM 691 C C . GLN A 1 85 ? -9.567 8.135 1.720 1.00 95.81 85 GLN A C 1
ATOM 693 O O . GLN A 1 85 ? -10.276 7.131 1.670 1.00 95.81 85 GLN A O 1
ATOM 698 N N . GLU A 1 86 ? -8.434 8.193 2.414 1.00 96.88 86 GLU A N 1
ATOM 699 C CA . GLU A 1 86 ? -7.832 7.098 3.167 1.00 96.88 86 GLU A CA 1
ATOM 700 C C . GLU A 1 86 ? -7.647 7.462 4.650 1.00 96.88 86 GLU A C 1
ATOM 702 O O . GLU A 1 86 ? -6.770 6.922 5.329 1.00 96.88 86 GLU A O 1
ATOM 707 N N . SER A 1 87 ? -8.473 8.379 5.167 1.00 97.38 87 SER A N 1
ATOM 708 C CA . SER A 1 87 ? -8.354 8.939 6.517 1.00 97.38 87 SER A CA 1
ATOM 709 C C . SER A 1 87 ? -8.401 7.907 7.643 1.00 97.38 87 SER A C 1
ATOM 711 O O . SER A 1 87 ? -7.782 8.133 8.681 1.00 97.38 87 SER A O 1
ATOM 713 N N . MET A 1 88 ? -9.038 6.743 7.458 1.00 97.50 88 MET A N 1
ATOM 714 C CA . MET A 1 88 ? -8.947 5.634 8.420 1.00 97.50 88 MET A CA 1
ATOM 715 C C . MET A 1 88 ? -7.486 5.270 8.725 1.00 97.50 88 MET A C 1
ATOM 717 O O . MET A 1 88 ? -7.152 5.010 9.881 1.00 97.50 88 MET A O 1
ATOM 721 N N . VAL A 1 89 ? -6.630 5.247 7.697 1.00 97.56 89 VAL A N 1
ATOM 722 C CA . VAL A 1 89 ? -5.206 4.904 7.811 1.00 97.56 89 VAL A CA 1
ATOM 723 C C . VAL A 1 89 ? -4.353 6.150 8.045 1.00 97.56 89 VAL A C 1
ATOM 725 O O . VAL A 1 89 ? -3.440 6.106 8.876 1.00 97.56 89 VAL A O 1
ATOM 728 N N . GLN A 1 90 ? -4.637 7.254 7.345 1.00 97.25 90 GLN A N 1
ATOM 729 C CA . GLN A 1 90 ? -3.806 8.463 7.417 1.00 97.25 90 GLN A CA 1
ATOM 730 C C . GLN A 1 90 ? -3.950 9.211 8.744 1.00 97.25 90 GLN A C 1
ATOM 732 O O . GLN A 1 90 ? -2.952 9.674 9.296 1.00 97.25 90 GLN A O 1
ATOM 737 N N . GLU A 1 91 ? -5.157 9.249 9.311 1.00 96.62 91 GLU A N 1
ATOM 738 C CA . GLU A 1 91 ? -5.447 9.890 10.601 1.00 96.62 91 GLU A CA 1
ATOM 739 C C . GLU A 1 91 ? -5.424 8.892 11.771 1.00 96.62 91 GLU A C 1
ATOM 741 O O . GLU A 1 91 ? -6.010 9.140 12.828 1.00 96.62 91 GLU A O 1
ATOM 746 N N . ARG A 1 92 ? -4.789 7.726 11.598 1.00 96.75 92 ARG A N 1
ATOM 747 C CA . ARG A 1 92 ? -4.634 6.757 12.690 1.00 96.75 92 ARG A CA 1
ATOM 748 C C . ARG A 1 92 ? -3.773 7.335 13.815 1.00 96.75 92 ARG A C 1
ATOM 750 O O . ARG A 1 92 ? -2.895 8.172 13.595 1.00 96.75 92 ARG A O 1
ATOM 757 N N . ASP A 1 93 ? -3.941 6.798 15.018 1.00 96.50 93 ASP A N 1
ATOM 758 C CA . ASP A 1 93 ? -3.037 7.091 16.127 1.00 96.50 93 ASP A CA 1
ATOM 759 C C . ASP A 1 93 ? -1.689 6.381 15.927 1.00 96.50 93 ASP A C 1
ATOM 761 O O . ASP A 1 93 ? -1.474 5.267 16.407 1.00 96.50 93 ASP A O 1
ATOM 765 N N . ARG A 1 94 ? -0.763 7.032 15.218 1.00 96.00 94 ARG A N 1
ATOM 766 C CA . ARG A 1 94 ? 0.583 6.504 14.922 1.00 96.00 94 ARG A CA 1
ATOM 767 C C . ARG A 1 94 ? 1.417 6.184 16.163 1.00 96.00 94 ARG A C 1
ATOM 769 O O . ARG A 1 94 ? 2.386 5.444 16.070 1.00 96.00 94 ARG A O 1
ATOM 776 N N . LYS A 1 95 ? 1.072 6.726 17.339 1.00 96.00 95 LYS A N 1
ATOM 777 C CA . LYS A 1 95 ? 1.789 6.389 18.582 1.00 96.00 95 LYS A CA 1
ATOM 778 C C . LYS A 1 95 ? 1.417 5.005 19.101 1.00 96.00 95 LYS A C 1
ATOM 780 O O . LYS A 1 95 ? 2.202 4.406 19.829 1.00 96.00 95 LYS A O 1
ATOM 785 N N . ASN A 1 96 ? 0.217 4.528 18.773 1.00 94.25 96 ASN A N 1
ATOM 786 C CA . ASN A 1 96 ? -0.340 3.278 19.288 1.00 94.25 96 ASN A CA 1
ATOM 787 C C . ASN A 1 96 ? -0.705 2.272 18.188 1.00 94.25 96 ASN A C 1
ATOM 789 O O . ASN A 1 96 ? -1.191 1.189 18.507 1.00 94.25 96 ASN A O 1
ATOM 793 N N . THR A 1 97 ? -0.493 2.621 16.920 1.00 96.62 97 THR A N 1
ATOM 794 C CA . THR A 1 97 ? -0.755 1.765 15.762 1.00 96.62 97 THR A CA 1
ATOM 795 C C . THR A 1 97 ? 0.424 1.795 14.804 1.00 96.62 97 THR A C 1
ATOM 797 O O . THR A 1 97 ? 1.133 2.794 14.722 1.00 96.62 97 THR A O 1
ATOM 800 N N . TRP A 1 98 ? 0.610 0.701 14.075 1.00 96.81 98 TRP A N 1
ATOM 801 C CA . TRP A 1 98 ? 1.739 0.483 13.188 1.00 96.81 98 TRP A CA 1
ATOM 802 C C . TRP A 1 98 ? 1.278 -0.125 11.859 1.00 96.81 98 TRP A C 1
ATOM 804 O O . TRP A 1 98 ? 0.449 -1.039 11.835 1.00 96.81 98 TRP A O 1
ATOM 814 N N . ILE A 1 99 ? 1.806 0.373 10.745 1.00 97.88 99 ILE A N 1
ATOM 815 C CA . ILE A 1 99 ? 1.452 -0.063 9.392 1.00 97.88 99 ILE A CA 1
ATOM 816 C C . ILE A 1 99 ? 2.692 -0.545 8.641 1.00 97.88 99 ILE A C 1
ATOM 818 O O . ILE A 1 99 ? 3.640 0.220 8.452 1.00 97.88 99 ILE A O 1
ATOM 822 N N . LEU A 1 100 ? 2.625 -1.784 8.140 1.00 97.38 100 LEU A N 1
ATOM 823 C CA . LEU A 1 100 ? 3.508 -2.273 7.083 1.00 97.38 100 LEU A CA 1
ATOM 824 C C . LEU A 1 100 ? 2.953 -1.838 5.725 1.00 97.38 100 LEU A C 1
ATOM 826 O O . LEU A 1 100 ? 1.873 -2.276 5.320 1.00 97.38 100 LEU A O 1
ATOM 830 N N . GLY A 1 101 ? 3.700 -0.994 5.026 1.00 96.31 101 GLY A N 1
ATOM 831 C CA . GLY A 1 101 ? 3.447 -0.596 3.652 1.00 96.31 101 GLY A CA 1
ATOM 832 C C . GLY A 1 101 ? 3.892 -1.681 2.677 1.00 96.31 101 GLY A C 1
ATOM 833 O O . GLY A 1 101 ? 5.058 -2.069 2.652 1.00 96.31 101 GLY A O 1
ATOM 834 N N . ASP A 1 102 ? 2.966 -2.158 1.858 1.00 94.38 102 ASP A N 1
ATOM 835 C CA . ASP A 1 102 ? 3.258 -2.961 0.674 1.00 94.38 102 ASP A CA 1
ATOM 836 C C . ASP A 1 102 ? 3.262 -2.045 -0.558 1.00 94.38 102 ASP A C 1
ATOM 838 O O . ASP A 1 102 ? 2.338 -1.258 -0.761 1.00 94.38 102 ASP A O 1
ATOM 842 N N . SER A 1 103 ? 4.295 -2.132 -1.390 1.00 91.69 103 SER A N 1
ATOM 843 C CA . SER A 1 103 ? 4.452 -1.296 -2.584 1.00 91.69 103 SER A CA 1
ATOM 844 C C . SER A 1 103 ? 3.444 -1.615 -3.688 1.00 91.69 103 SER A C 1
ATOM 846 O O . SER A 1 103 ? 3.237 -0.809 -4.596 1.00 91.69 103 SER A O 1
ATOM 848 N N . GLY A 1 104 ? 2.782 -2.774 -3.612 1.00 88.19 104 GLY A N 1
ATOM 849 C CA . GLY A 1 104 ? 1.774 -3.171 -4.585 1.00 88.19 104 GLY A CA 1
ATOM 850 C C . GLY A 1 104 ? 2.355 -3.755 -5.872 1.00 88.19 104 GLY A C 1
ATOM 851 O O . GLY A 1 104 ? 1.653 -3.766 -6.885 1.00 88.19 104 GLY A O 1
ATOM 852 N N . GLY A 1 105 ? 3.580 -4.295 -5.847 1.00 85.56 105 GLY A N 1
ATOM 853 C CA . GLY A 1 105 ? 4.215 -4.967 -6.993 1.00 85.56 105 GLY A CA 1
ATOM 854 C C . GLY A 1 105 ? 3.329 -6.032 -7.655 1.00 85.56 105 GLY A C 1
ATOM 855 O O . GLY A 1 105 ? 3.305 -6.197 -8.877 1.00 85.56 105 GLY A O 1
ATOM 856 N N . PHE A 1 106 ? 2.465 -6.684 -6.874 1.00 85.19 106 PHE A N 1
ATOM 857 C CA . PHE A 1 106 ? 1.456 -7.609 -7.390 1.00 85.19 106 PHE A CA 1
ATOM 858 C C . PHE A 1 106 ? 0.492 -6.973 -8.416 1.00 85.19 106 PHE A C 1
ATOM 860 O O . PHE A 1 106 ? 0.093 -7.619 -9.386 1.00 85.19 106 PHE A O 1
ATOM 867 N N . GLN A 1 107 ? 0.117 -5.705 -8.233 1.00 83.56 107 GLN A N 1
ATOM 868 C CA . GLN A 1 107 ? -0.768 -4.977 -9.148 1.00 83.56 107 GLN A CA 1
ATOM 869 C C . GLN A 1 107 ? -0.054 -4.525 -10.426 1.00 83.56 107 GLN A C 1
ATOM 871 O O . GLN A 1 107 ? -0.716 -4.370 -11.455 1.00 83.56 107 GLN A O 1
ATOM 876 N N . ILE A 1 108 ? 1.279 -4.401 -10.400 1.00 82.38 108 ILE A N 1
ATOM 877 C CA . ILE A 1 108 ? 2.099 -4.190 -11.603 1.00 82.38 108 ILE A CA 1
ATOM 878 C C . ILE A 1 108 ? 1.991 -5.400 -12.524 1.00 82.38 108 ILE A C 1
ATOM 880 O O . ILE A 1 108 ? 1.654 -5.255 -13.696 1.00 82.38 108 ILE A O 1
ATOM 884 N N . GLY A 1 109 ? 2.192 -6.608 -11.988 1.00 72.75 109 GLY A N 1
ATOM 885 C CA . GLY A 1 109 ? 2.095 -7.836 -12.782 1.00 72.75 109 GLY A CA 1
ATOM 886 C C . GLY A 1 109 ? 0.704 -8.053 -13.393 1.00 72.75 109 GLY A C 1
ATOM 887 O O . GLY A 1 109 ? 0.580 -8.638 -14.465 1.00 72.75 109 GLY A O 1
ATOM 888 N N . LYS A 1 110 ? -0.356 -7.532 -12.752 1.00 78.31 110 LYS A N 1
ATOM 889 C CA . LYS A 1 110 ? -1.724 -7.555 -13.299 1.00 78.31 110 LYS A CA 1
ATOM 890 C C . LYS A 1 110 ? -1.980 -6.478 -14.359 1.00 78.31 110 LYS A C 1
ATOM 892 O O . LYS A 1 110 ? -2.956 -6.601 -15.103 1.00 78.31 110 LYS A O 1
ATOM 897 N N . GLY A 1 111 ? -1.132 -5.451 -14.432 1.00 73.94 111 GLY A N 1
ATOM 898 C CA . GLY A 1 111 ? -1.311 -4.264 -15.272 1.00 73.94 111 GLY A CA 1
ATOM 899 C C . GLY A 1 111 ? -2.287 -3.231 -14.699 1.00 73.94 111 GLY A C 1
ATOM 900 O O . GLY A 1 111 ? -2.777 -2.388 -15.444 1.00 73.94 111 GLY A O 1
ATOM 901 N N . VAL A 1 112 ? -2.606 -3.305 -13.401 1.00 80.69 112 VAL A N 1
ATOM 902 C CA . VAL A 1 112 ? -3.459 -2.315 -12.715 1.00 80.69 112 VAL A CA 1
ATOM 903 C C . VAL A 1 112 ? -2.648 -1.062 -12.387 1.00 80.69 112 VAL A C 1
ATOM 905 O O . VAL A 1 112 ? -3.091 0.048 -12.675 1.00 80.69 112 VAL A O 1
ATOM 908 N N . ILE A 1 113 ? -1.432 -1.241 -11.863 1.00 82.81 113 ILE A N 1
ATOM 909 C CA . ILE A 1 113 ? -0.407 -0.195 -11.870 1.00 82.81 113 ILE A CA 1
ATOM 910 C C . ILE A 1 113 ? 0.366 -0.363 -13.171 1.00 82.81 113 ILE A C 1
ATOM 912 O O . ILE A 1 113 ? 1.080 -1.350 -13.342 1.00 82.81 113 ILE A O 1
ATOM 916 N N . ASN A 1 114 ? 0.197 0.575 -14.100 1.00 84.62 114 ASN A N 1
ATOM 917 C CA . ASN A 1 114 ? 0.858 0.505 -15.395 1.00 84.62 114 ASN A CA 1
ATOM 918 C C . ASN A 1 114 ? 2.032 1.481 -15.470 1.00 84.62 114 ASN A C 1
ATOM 920 O O . ASN A 1 114 ? 1.893 2.659 -15.137 1.00 84.62 114 ASN A O 1
ATOM 924 N N . PHE A 1 115 ? 3.165 0.983 -15.950 1.00 89.75 115 PHE A N 1
ATOM 925 C CA . PHE A 1 115 ? 4.342 1.788 -16.241 1.00 89.75 115 PHE A CA 1
ATOM 926 C C . PHE A 1 115 ? 4.381 2.163 -17.719 1.00 89.75 115 PHE A C 1
ATOM 928 O O . PHE A 1 115 ? 3.796 1.497 -18.576 1.00 89.75 115 PHE A O 1
ATOM 935 N N . ASP A 1 116 ? 5.126 3.220 -18.026 1.00 91.44 116 ASP A N 1
ATOM 936 C CA . ASP A 1 116 ? 5.623 3.439 -19.380 1.00 91.44 116 ASP A CA 1
ATOM 937 C C . ASP A 1 116 ? 6.753 2.430 -19.647 1.00 91.44 116 ASP A C 1
ATOM 939 O O . ASP A 1 116 ? 7.929 2.751 -19.510 1.00 91.44 116 ASP A O 1
ATOM 943 N N . TRP A 1 117 ? 6.385 1.174 -19.928 1.00 89.81 117 TRP A N 1
ATOM 944 C CA . TRP A 1 117 ? 7.326 0.058 -20.081 1.00 89.81 117 TRP A CA 1
ATOM 945 C C . TRP A 1 117 ? 8.447 0.299 -21.106 1.00 89.81 117 TRP A C 1
ATOM 947 O O . TRP A 1 117 ? 9.592 -0.030 -20.793 1.00 89.81 117 TRP A O 1
ATOM 957 N N . PRO A 1 118 ? 8.189 0.911 -22.283 1.00 90.62 118 PRO A N 1
ATOM 958 C CA . PRO A 1 118 ? 9.253 1.280 -23.220 1.00 90.62 118 PRO A CA 1
ATOM 959 C C . PRO A 1 118 ? 10.333 2.193 -22.620 1.00 90.62 118 PRO A C 1
ATOM 961 O O . PRO A 1 118 ? 11.492 2.091 -23.009 1.00 90.62 118 PRO A O 1
ATOM 964 N N . HIS A 1 119 ? 9.961 3.039 -21.658 1.00 92.12 119 HIS A N 1
ATOM 965 C CA . HIS A 1 119 ? 10.840 4.000 -20.985 1.00 92.12 119 HIS A CA 1
ATOM 966 C C . HIS A 1 119 ? 11.107 3.609 -19.522 1.00 92.12 119 HIS A C 1
ATOM 968 O O . HIS A 1 119 ? 11.526 4.433 -18.713 1.00 92.12 119 HIS A O 1
ATOM 974 N N . PHE A 1 120 ? 10.851 2.349 -19.152 1.00 92.69 120 PHE A N 1
ATOM 975 C CA . PHE A 1 120 ? 10.966 1.891 -17.768 1.00 92.69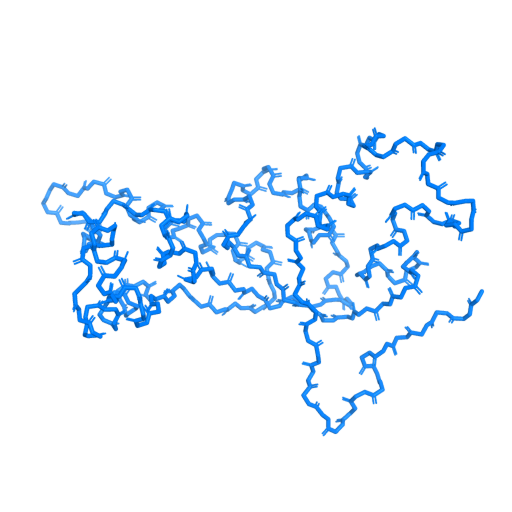 120 PHE A CA 1
ATOM 976 C C . PHE A 1 120 ? 12.394 2.031 -17.239 1.00 92.69 120 PHE A C 1
ATOM 978 O O . PHE A 1 120 ? 12.570 2.361 -16.074 1.00 92.69 120 PHE A O 1
ATOM 985 N N . TRP A 1 121 ? 13.393 1.793 -18.085 1.00 93.06 121 TRP A N 1
ATOM 986 C CA . TRP A 1 121 ? 14.803 1.708 -17.696 1.00 93.06 121 TRP A CA 1
ATOM 987 C C . TRP A 1 121 ? 15.560 3.035 -17.757 1.00 9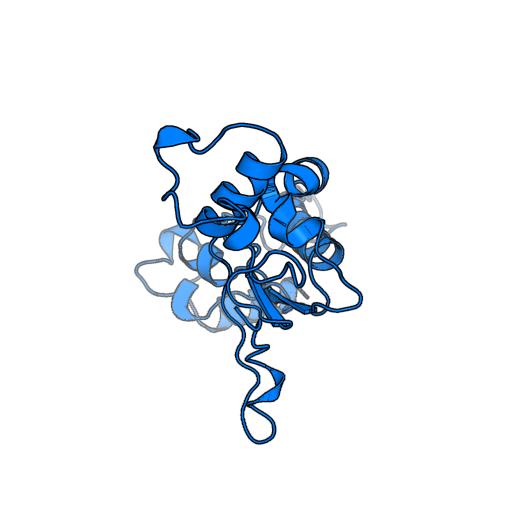3.06 121 TRP A C 1
ATOM 989 O O . TRP A 1 121 ? 16.758 3.052 -17.464 1.00 93.06 121 TRP A O 1
ATOM 999 N N . GLU A 1 122 ? 14.895 4.109 -18.190 1.00 93.44 122 GLU A N 1
ATOM 1000 C CA . GLU A 1 122 ? 15.505 5.434 -18.257 1.00 93.44 122 GLU A CA 1
ATOM 1001 C C . GLU A 1 122 ? 15.945 5.905 -16.872 1.00 93.44 122 GLU A C 1
ATOM 1003 O O . GLU A 1 122 ? 15.348 5.553 -15.855 1.00 93.44 122 GLU A O 1
ATOM 1008 N N . LYS A 1 123 ? 16.983 6.737 -16.846 1.00 91.94 123 LYS A N 1
ATOM 1009 C CA . LYS A 1 123 ? 17.459 7.412 -15.643 1.00 91.94 123 LYS A CA 1
ATOM 1010 C C . LYS A 1 123 ? 17.514 8.908 -15.874 1.00 91.94 123 LYS A C 1
ATOM 1012 O O . LYS A 1 123 ? 17.803 9.375 -16.979 1.00 91.94 123 LYS A O 1
ATOM 1017 N N . GLU A 1 124 ? 17.292 9.671 -14.809 1.00 90.38 124 GLU A N 1
ATOM 1018 C CA . GLU A 1 124 ? 17.507 11.112 -14.847 1.00 90.38 124 GLU A CA 1
ATOM 1019 C C . GLU A 1 124 ? 18.941 11.417 -15.321 1.00 90.38 124 GLU A C 1
ATOM 1021 O O . GLU A 1 124 ? 19.924 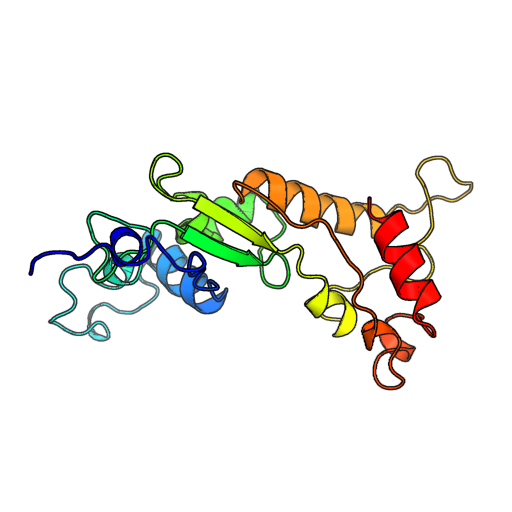10.943 -14.747 1.00 90.38 124 GLU A O 1
ATOM 1026 N N . GLY A 1 125 ? 19.050 12.187 -16.408 1.00 91.50 125 GLY A N 1
ATOM 1027 C CA . GLY A 1 125 ? 20.318 12.497 -17.077 1.00 91.50 125 GLY A CA 1
ATOM 1028 C C . GLY A 1 125 ? 20.568 11.739 -18.387 1.00 91.50 125 GLY A C 1
ATOM 1029 O O . GLY A 1 125 ? 21.470 12.131 -19.130 1.00 91.50 125 GLY A O 1
ATOM 1030 N N . ASP A 1 126 ? 19.767 10.722 -18.719 1.00 93.44 126 ASP A N 1
ATOM 1031 C CA . ASP A 1 126 ? 19.853 10.041 -20.015 1.00 93.44 126 ASP A CA 1
ATOM 1032 C C . ASP A 1 126 ? 19.422 10.961 -21.181 1.00 93.44 126 ASP A C 1
ATOM 1034 O O . ASP A 1 126 ? 18.509 11.789 -21.037 1.00 93.44 126 ASP A O 1
ATOM 1038 N N . PRO A 1 127 ? 20.026 10.827 -22.381 1.00 92.69 127 PRO A N 1
ATOM 1039 C CA . PRO A 1 127 ? 19.554 11.534 -23.569 1.00 92.69 127 PRO A CA 1
ATOM 1040 C C . PRO A 1 127 ? 18.097 11.170 -23.897 1.00 92.69 127 PRO A C 1
ATOM 1042 O O . PRO A 1 127 ? 17.790 10.008 -24.142 1.00 92.69 127 PRO A O 1
ATOM 1045 N N . ASN A 1 128 ? 17.225 12.181 -23.992 1.00 90.44 128 ASN A N 1
ATOM 1046 C CA . ASN A 1 128 ? 15.772 12.059 -24.220 1.00 90.44 128 ASN A CA 1
ATOM 1047 C C . ASN A 1 128 ? 14.940 11.510 -23.045 1.00 90.44 128 ASN A C 1
ATOM 1049 O O . ASN A 1 128 ? 13.815 11.081 -23.279 1.00 90.44 128 ASN A O 1
ATOM 1053 N N . TYR A 1 129 ? 15.445 11.581 -21.808 1.00 94.81 129 TYR A N 1
ATOM 1054 C CA . TYR A 1 129 ? 14.703 11.206 -20.599 1.00 94.81 129 TYR A CA 1
ATOM 1055 C C . TYR A 1 129 ? 13.272 11.782 -20.560 1.00 94.81 129 TYR A C 1
ATOM 1057 O O . TYR A 1 129 ? 13.072 13.000 -20.627 1.00 94.81 129 TYR A O 1
ATOM 1065 N N . ILE A 1 130 ? 12.277 10.899 -20.426 1.00 95.19 130 ILE A N 1
ATOM 1066 C CA . ILE A 1 130 ? 10.851 11.243 -20.349 1.00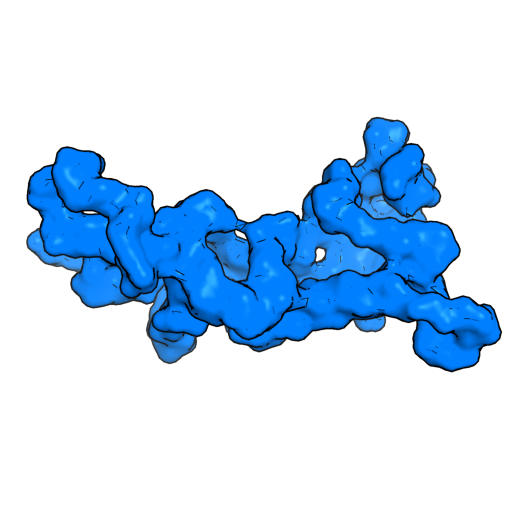 95.19 130 ILE A CA 1
ATOM 1067 C C . ILE A 1 130 ? 10.371 11.281 -18.892 1.00 95.19 130 ILE A C 1
ATOM 1069 O O . ILE A 1 130 ? 9.512 12.096 -18.543 1.00 95.19 130 ILE A O 1
ATOM 1073 N N . GLY A 1 131 ? 10.878 10.382 -18.042 1.00 94.81 131 GLY A N 1
ATOM 1074 C CA . GLY A 1 131 ? 10.607 10.366 -16.596 1.00 94.81 131 GLY A CA 1
ATOM 1075 C C . GLY A 1 131 ? 9.200 9.935 -16.173 1.00 94.81 131 GLY A C 1
ATOM 1076 O O . GLY A 1 131 ? 8.806 10.100 -15.016 1.00 94.81 131 GLY A O 1
ATOM 1077 N N . LYS A 1 132 ? 8.400 9.366 -17.083 1.00 94.69 132 LYS A N 1
ATOM 1078 C CA . LYS A 1 132 ? 7.046 8.879 -16.756 1.00 94.69 132 LYS A CA 1
ATOM 1079 C C . LYS A 1 132 ? 7.060 7.692 -15.797 1.00 94.69 132 LYS A C 1
ATOM 1081 O O . LYS A 1 132 ? 6.232 7.656 -14.889 1.00 94.69 132 LYS A O 1
ATOM 1086 N N . ALA A 1 133 ? 7.972 6.740 -15.993 1.00 93.31 133 ALA A N 1
ATOM 1087 C CA . ALA A 1 133 ? 8.121 5.596 -15.097 1.00 93.31 133 ALA A CA 1
ATOM 1088 C C . ALA A 1 133 ? 8.572 6.050 -13.698 1.00 93.31 133 ALA A C 1
ATOM 1090 O O . ALA A 1 133 ? 7.941 5.682 -12.707 1.00 93.31 133 ALA A O 1
ATOM 1091 N N . ASP A 1 134 ? 9.555 6.949 -13.624 1.00 93.12 134 ASP A N 1
ATOM 1092 C CA . ASP A 1 134 ? 10.035 7.526 -12.362 1.00 93.12 134 ASP A CA 1
ATOM 1093 C C . ASP A 1 134 ? 8.954 8.300 -11.617 1.00 93.12 134 ASP A C 1
ATOM 1095 O O . ASP A 1 134 ? 8.838 8.180 -10.400 1.00 93.12 134 ASP A O 1
ATOM 1099 N N . LYS A 1 135 ? 8.070 9.009 -12.328 1.00 93.62 135 LYS A N 1
ATOM 1100 C CA . LYS A 1 135 ? 6.913 9.654 -11.697 1.00 93.62 135 LYS A CA 1
ATOM 1101 C C . LYS A 1 135 ? 6.007 8.651 -10.972 1.00 93.62 135 LYS A C 1
ATOM 1103 O O . LYS A 1 135 ? 5.496 8.969 -9.900 1.00 93.62 135 LYS A O 1
ATOM 1108 N N . VAL A 1 136 ? 5.801 7.456 -11.532 1.00 92.94 136 VAL A N 1
ATOM 1109 C CA . VAL A 1 136 ? 5.017 6.392 -10.879 1.00 92.94 136 VAL A CA 1
ATOM 1110 C C . VAL A 1 136 ? 5.786 5.806 -9.691 1.00 92.94 136 VAL A C 1
ATOM 1112 O O . VAL A 1 136 ? 5.195 5.651 -8.623 1.00 92.94 136 VAL A O 1
ATOM 1115 N N . ARG A 1 137 ? 7.097 5.551 -9.831 1.00 93.31 137 ARG A N 1
ATOM 1116 C CA . ARG A 1 137 ? 7.958 5.084 -8.721 1.00 93.31 137 ARG A CA 1
ATOM 1117 C C . ARG A 1 137 ? 7.911 6.044 -7.539 1.00 93.31 137 ARG A C 1
ATOM 1119 O O . ARG A 1 137 ? 7.629 5.625 -6.421 1.00 93.31 137 ARG A O 1
ATOM 1126 N N . LEU A 1 138 ? 8.115 7.332 -7.808 1.00 93.50 138 LEU A N 1
ATOM 1127 C CA . LEU A 1 138 ? 8.093 8.389 -6.804 1.00 93.50 138 LEU A CA 1
ATOM 1128 C C . LEU A 1 138 ? 6.718 8.528 -6.157 1.00 93.50 138 LEU A C 1
ATOM 1130 O O . LEU A 1 138 ? 6.643 8.711 -4.951 1.00 93.50 138 LEU A O 1
ATOM 1134 N N . ALA A 1 139 ? 5.626 8.409 -6.914 1.00 94.38 139 ALA A N 1
ATOM 1135 C CA . ALA A 1 139 ? 4.286 8.447 -6.332 1.00 94.38 139 ALA A CA 1
ATOM 1136 C C . ALA A 1 139 ? 4.058 7.298 -5.330 1.00 94.38 139 ALA A C 1
ATOM 1138 O O . ALA A 1 139 ? 3.520 7.529 -4.250 1.00 94.38 139 ALA A O 1
ATOM 1139 N N . ILE A 1 140 ? 4.513 6.082 -5.654 1.00 94.88 140 ILE A N 1
ATOM 1140 C CA . ILE A 1 140 ? 4.439 4.927 -4.746 1.00 94.88 140 ILE A CA 1
ATOM 1141 C C . ILE A 1 140 ? 5.338 5.141 -3.524 1.00 94.88 140 ILE A C 1
ATOM 1143 O O . ILE A 1 140 ? 4.877 4.962 -2.398 1.00 94.88 140 ILE A O 1
ATOM 1147 N N . LEU A 1 141 ? 6.591 5.559 -3.727 1.00 94.50 141 LEU A N 1
ATOM 1148 C CA . LEU A 1 141 ? 7.545 5.799 -2.642 1.00 94.50 141 LEU A CA 1
ATOM 1149 C C . LEU A 1 141 ? 7.051 6.891 -1.686 1.00 94.50 141 LEU A C 1
ATOM 1151 O O . LEU A 1 141 ? 6.973 6.658 -0.485 1.00 94.50 141 LEU A O 1
ATOM 1155 N N . ASN A 1 142 ? 6.630 8.039 -2.217 1.00 95.62 142 ASN A N 1
ATOM 1156 C CA . ASN A 1 142 ? 6.114 9.149 -1.419 1.00 95.62 142 ASN A CA 1
ATOM 1157 C C . ASN A 1 142 ? 4.865 8.737 -0.628 1.00 95.62 142 ASN A C 1
ATOM 1159 O O . ASN A 1 142 ? 4.707 9.120 0.530 1.00 95.62 142 ASN A O 1
ATOM 1163 N N . TRP A 1 143 ? 3.978 7.933 -1.224 1.00 96.31 143 TRP A N 1
ATOM 1164 C CA . TRP A 1 143 ? 2.818 7.405 -0.511 1.00 96.31 143 TRP A CA 1
ATOM 1165 C C . TRP A 1 143 ? 3.222 6.429 0.602 1.00 96.31 143 TRP A C 1
ATOM 1167 O O . TRP A 1 143 ? 2.658 6.495 1.695 1.00 96.31 143 TRP A O 1
ATOM 1177 N N . LEU A 1 144 ? 4.204 5.553 0.363 1.00 96.31 144 LEU A N 1
ATOM 1178 C CA . LEU A 1 144 ? 4.732 4.628 1.371 1.00 96.31 144 LEU A CA 1
ATOM 1179 C C . LEU A 1 144 ? 5.370 5.384 2.542 1.00 96.31 144 LEU A C 1
ATOM 1181 O O . LEU A 1 144 ? 5.078 5.058 3.689 1.00 96.31 144 LEU A O 1
ATOM 1185 N N . GLU A 1 145 ? 6.184 6.403 2.263 1.00 95.69 145 GLU A N 1
ATOM 1186 C CA . GLU A 1 145 ? 6.805 7.266 3.278 1.00 95.69 145 GLU A CA 1
ATOM 1187 C C . GLU A 1 145 ? 5.768 8.052 4.081 1.00 95.69 145 GLU A C 1
ATOM 1189 O O . GLU A 1 145 ? 5.864 8.159 5.303 1.00 95.69 145 GLU A O 1
ATOM 1194 N N . TYR A 1 146 ? 4.747 8.584 3.406 1.00 96.75 146 TYR A N 1
ATOM 1195 C CA . TYR A 1 146 ? 3.673 9.309 4.070 1.00 96.75 146 TYR A CA 1
ATOM 1196 C C . TYR A 1 146 ? 2.832 8.379 4.952 1.00 96.75 146 TYR A C 1
ATOM 1198 O O . TYR A 1 146 ? 2.481 8.727 6.079 1.00 96.75 146 TYR A O 1
ATOM 1206 N N . THR A 1 147 ? 2.505 7.182 4.467 1.00 96.31 147 THR A N 1
ATOM 1207 C CA . THR A 1 147 ? 1.479 6.319 5.065 1.00 96.31 147 THR A CA 1
ATOM 1208 C C . THR A 1 147 ? 2.034 5.379 6.125 1.00 96.31 147 THR A C 1
ATOM 1210 O O . THR A 1 147 ? 1.465 5.282 7.218 1.00 96.31 147 THR A O 1
ATOM 1213 N N . ALA A 1 148 ? 3.107 4.660 5.814 1.00 96.94 148 ALA A N 1
ATOM 1214 C CA . ALA A 1 148 ? 3.544 3.496 6.572 1.00 96.94 148 ALA A CA 1
ATOM 1215 C C . ALA A 1 148 ? 4.591 3.837 7.639 1.00 96.94 148 ALA A C 1
ATOM 1217 O O . ALA A 1 148 ? 5.214 4.894 7.616 1.00 96.94 148 ALA A O 1
ATOM 1218 N N . ASP A 1 149 ? 4.766 2.928 8.596 1.00 97.56 149 ASP A N 1
ATOM 1219 C CA . ASP A 1 149 ? 5.833 3.005 9.602 1.00 97.56 149 ASP A CA 1
ATOM 1220 C C . ASP A 1 149 ? 7.057 2.182 9.175 1.00 97.56 149 ASP A C 1
ATOM 1222 O O . ASP A 1 149 ? 8.186 2.453 9.580 1.00 97.56 149 ASP A O 1
ATOM 1226 N N . TYR A 1 150 ? 6.829 1.173 8.335 1.00 96.12 150 TYR A N 1
ATOM 1227 C CA . TYR A 1 150 ? 7.854 0.417 7.630 1.00 96.12 150 TYR A CA 1
ATOM 1228 C C . TYR A 1 150 ? 7.300 -0.001 6.278 1.00 96.12 150 TYR A C 1
ATOM 1230 O O . TYR A 1 150 ? 6.114 -0.305 6.183 1.00 96.12 150 TYR A O 1
ATOM 1238 N N . SER A 1 151 ? 8.141 -0.064 5.253 1.00 94.94 151 SER A N 1
ATOM 1239 C CA . SER A 1 151 ? 7.682 -0.327 3.891 1.00 94.94 151 SER A CA 1
ATOM 1240 C C . SER A 1 151 ? 8.552 -1.357 3.199 1.00 94.94 151 SER A C 1
ATOM 1242 O O . SER A 1 151 ? 9.772 -1.371 3.355 1.00 94.94 151 SER A O 1
ATOM 1244 N N . MET A 1 152 ? 7.911 -2.200 2.400 1.00 91.69 152 MET A N 1
ATOM 1245 C CA . MET A 1 152 ? 8.585 -2.970 1.367 1.00 91.69 152 MET A CA 1
ATOM 1246 C C . MET A 1 152 ? 8.709 -2.085 0.129 1.00 91.69 152 MET A C 1
ATOM 1248 O O . MET A 1 152 ? 7.748 -1.422 -0.260 1.00 91.69 152 MET A O 1
ATOM 1252 N N . ILE A 1 153 ? 9.897 -2.052 -0.467 1.00 87.81 153 ILE A N 1
ATOM 1253 C CA . ILE A 1 153 ? 10.153 -1.284 -1.689 1.00 87.81 153 ILE A CA 1
ATOM 1254 C C . ILE A 1 153 ? 9.403 -1.873 -2.889 1.00 87.81 153 ILE A C 1
ATOM 1256 O O . ILE A 1 153 ? 8.846 -2.971 -2.823 1.00 87.81 153 ILE A O 1
ATOM 1260 N N . LEU A 1 154 ? 9.373 -1.128 -3.993 1.00 91.50 154 LEU A N 1
ATOM 1261 C CA . LEU A 1 154 ? 8.708 -1.558 -5.215 1.00 91.50 154 LEU A CA 1
ATOM 1262 C C . LEU A 1 154 ? 9.434 -2.728 -5.880 1.00 91.50 154 LEU A C 1
ATOM 1264 O O . LEU A 1 154 ? 10.438 -2.541 -6.566 1.00 91.50 154 LEU A O 1
ATOM 1268 N N . ASP A 1 155 ? 8.882 -3.926 -5.737 1.00 91.19 155 ASP A N 1
ATOM 1269 C CA . ASP A 1 155 ? 9.360 -5.126 -6.405 1.00 91.19 155 ASP A CA 1
ATOM 1270 C C . ASP A 1 155 ? 8.536 -5.454 -7.656 1.00 91.19 155 ASP A C 1
ATOM 1272 O O . ASP A 1 155 ? 7.377 -5.063 -7.815 1.00 91.19 155 ASP A O 1
ATOM 1276 N N . ILE A 1 156 ? 9.159 -6.179 -8.584 1.00 91.94 156 ILE A N 1
ATOM 1277 C CA . ILE A 1 156 ? 8.481 -6.763 -9.737 1.00 91.94 156 ILE A CA 1
ATOM 1278 C C . ILE A 1 156 ? 8.407 -8.269 -9.510 1.00 91.94 156 ILE A C 1
ATOM 1280 O O . ILE A 1 156 ? 9.434 -8.954 -9.559 1.00 91.94 156 ILE A O 1
ATOM 1284 N N . PRO A 1 157 ? 7.208 -8.829 -9.297 1.00 91.88 157 PRO A N 1
ATOM 1285 C CA . PRO A 1 157 ? 7.096 -10.244 -9.014 1.00 91.88 157 PRO A CA 1
ATOM 1286 C C . PRO A 1 157 ? 7.461 -11.072 -10.251 1.00 91.88 157 PRO A C 1
ATOM 1288 O O . PRO A 1 157 ? 7.073 -10.743 -11.369 1.00 91.88 157 PRO A O 1
ATOM 1291 N N . ALA A 1 158 ? 8.146 -12.199 -10.050 1.00 93.06 158 ALA A N 1
ATOM 1292 C CA . ALA A 1 158 ? 8.644 -13.054 -11.135 1.00 93.06 158 ALA A CA 1
ATOM 1293 C C . ALA A 1 158 ? 7.562 -13.519 -12.132 1.00 93.06 158 ALA A C 1
ATOM 1295 O O . ALA A 1 158 ? 7.834 -13.677 -13.319 1.00 93.06 158 ALA A O 1
ATOM 1296 N N . TRP A 1 159 ? 6.326 -13.707 -11.664 1.00 91.75 159 TRP A N 1
ATOM 1297 C CA . TRP A 1 159 ? 5.193 -14.115 -12.501 1.00 91.75 159 TRP A CA 1
ATOM 1298 C C . TRP A 1 159 ? 4.704 -12.997 -13.448 1.00 91.75 159 TRP A C 1
ATOM 1300 O O . TRP A 1 159 ? 3.921 -13.253 -14.363 1.00 91.75 159 TRP A O 1
ATOM 1310 N N . ALA A 1 160 ? 5.184 -11.754 -13.298 1.00 91.50 160 ALA A N 1
ATOM 1311 C CA . ALA A 1 160 ? 4.957 -10.684 -14.275 1.00 91.50 160 ALA A CA 1
ATOM 1312 C C . ALA A 1 160 ? 5.553 -11.019 -15.657 1.00 91.50 160 ALA A C 1
ATOM 1314 O O . ALA A 1 160 ? 5.115 -10.461 -16.664 1.00 91.50 160 ALA A O 1
ATOM 1315 N N . ALA A 1 161 ? 6.507 -11.956 -15.698 1.00 92.88 161 ALA A N 1
ATOM 1316 C CA . ALA A 1 161 ? 7.061 -12.547 -16.907 1.00 92.88 161 ALA A CA 1
ATOM 1317 C C . ALA A 1 161 ? 6.365 -13.856 -17.325 1.00 92.88 161 ALA A C 1
ATOM 1319 O O . ALA A 1 161 ? 6.886 -14.574 -18.178 1.00 92.88 161 ALA A O 1
ATOM 1320 N N . ASP A 1 162 ? 5.211 -14.223 -16.766 1.00 92.50 162 ASP A N 1
ATOM 1321 C CA . ASP A 1 162 ? 4.439 -15.372 -17.256 1.00 92.50 162 ASP A CA 1
ATOM 1322 C C . ASP A 1 162 ? 3.778 -15.045 -18.601 1.00 92.50 162 ASP A C 1
ATOM 1324 O O . ASP A 1 162 ? 3.370 -13.899 -18.799 1.00 92.50 162 ASP A O 1
ATOM 1328 N N . PRO A 1 163 ? 3.594 -16.025 -19.516 1.00 91.69 163 PRO A N 1
ATOM 1329 C CA . PRO A 1 163 ? 3.032 -15.802 -20.855 1.00 91.69 163 PRO A CA 1
ATOM 1330 C C . PRO A 1 163 ? 1.739 -14.978 -20.892 1.00 91.69 163 PRO A C 1
ATOM 1332 O O . PRO A 1 163 ? 1.533 -14.208 -21.820 1.00 91.69 163 PRO A O 1
ATOM 1335 N N . VAL A 1 164 ? 0.888 -15.103 -19.870 1.00 89.69 164 VAL A N 1
ATOM 1336 C CA . VAL A 1 164 ? -0.385 -14.371 -19.766 1.00 89.69 164 VAL A CA 1
ATOM 1337 C C . VAL A 1 164 ? -0.223 -12.874 -19.456 1.00 89.69 164 VAL A C 1
ATOM 1339 O O . VAL A 1 164 ? -1.173 -12.116 -19.640 1.00 89.69 164 VAL A O 1
ATOM 1342 N N . ASN A 1 165 ? 0.958 -12.446 -18.993 1.00 87.56 165 ASN A N 1
ATOM 1343 C CA . ASN A 1 165 ? 1.245 -11.074 -18.563 1.00 87.56 165 ASN A CA 1
ATOM 1344 C C . ASN A 1 165 ? 2.288 -10.359 -19.438 1.00 87.56 165 ASN A C 1
ATOM 1346 O O . ASN A 1 165 ? 2.284 -9.129 -19.464 1.00 87.56 165 ASN A O 1
ATOM 1350 N N . ARG A 1 166 ? 3.141 -11.094 -20.174 1.00 87.56 166 ARG A N 1
ATOM 1351 C CA . ARG A 1 166 ? 4.268 -10.522 -20.949 1.00 87.56 166 ARG A CA 1
ATOM 1352 C C . ARG A 1 166 ? 3.845 -9.427 -21.916 1.00 87.56 166 ARG A C 1
ATOM 1354 O O . ARG A 1 166 ? 4.539 -8.428 -22.033 1.00 87.56 166 ARG A O 1
ATOM 1361 N N . ASP A 1 167 ? 2.697 -9.582 -22.572 1.00 86.44 167 ASP A N 1
ATOM 1362 C CA . ASP A 1 167 ? 2.204 -8.590 -23.537 1.00 86.44 167 ASP A CA 1
ATOM 1363 C C . ASP A 1 167 ? 1.882 -7.241 -22.875 1.00 86.44 167 ASP A C 1
ATOM 1365 O O . ASP A 1 167 ? 1.922 -6.200 -23.526 1.00 86.44 167 ASP A O 1
ATOM 1369 N N . ARG A 1 168 ? 1.563 -7.248 -21.574 1.00 84.62 168 ARG A N 1
ATOM 1370 C CA . ARG A 1 168 ? 1.261 -6.035 -20.801 1.00 84.62 168 ARG A CA 1
ATOM 1371 C C . ARG A 1 168 ? 2.514 -5.389 -20.232 1.00 84.62 168 ARG A C 1
ATOM 1373 O O . ARG A 1 168 ? 2.578 -4.168 -20.171 1.00 84.62 168 ARG A O 1
ATOM 1380 N N . THR A 1 169 ? 3.459 -6.202 -19.768 1.00 85.88 169 THR A N 1
ATOM 1381 C CA . THR A 1 169 ? 4.636 -5.740 -19.018 1.00 85.88 169 THR A CA 1
ATOM 1382 C C . THR A 1 169 ? 5.882 -5.593 -19.888 1.00 85.88 169 THR A C 1
ATOM 1384 O O . THR A 1 169 ? 6.823 -4.909 -19.509 1.00 85.88 169 THR A O 1
ATOM 1387 N N . GLY A 1 170 ? 5.932 -6.262 -21.040 1.00 88.44 170 GLY A N 1
ATOM 1388 C CA . GLY A 1 170 ? 7.144 -6.413 -21.845 1.00 88.44 170 GLY A CA 1
ATOM 1389 C C . GLY A 1 170 ? 8.208 -7.318 -21.209 1.00 88.44 170 GLY A C 1
ATOM 1390 O O . GLY A 1 170 ? 9.258 -7.528 -21.811 1.00 88.44 170 GLY A O 1
ATOM 1391 N N . LEU A 1 171 ? 7.954 -7.872 -20.018 1.00 91.31 171 LEU A N 1
ATOM 1392 C CA . LEU A 1 171 ? 8.889 -8.729 -19.290 1.00 91.31 171 LEU A CA 1
ATOM 1393 C C . LEU A 1 171 ? 8.719 -10.178 -19.745 1.00 91.31 171 LEU A C 1
ATOM 1395 O O . LEU A 1 171 ? 7.604 -10.690 -19.826 1.00 91.31 171 LEU A O 1
ATOM 1399 N N . THR A 1 172 ? 9.822 -10.863 -20.031 1.00 94.44 172 THR A N 1
ATOM 1400 C CA . THR A 1 172 ? 9.803 -12.202 -20.645 1.00 94.44 172 THR A CA 1
ATOM 1401 C C . THR A 1 172 ? 10.546 -13.262 -19.845 1.00 94.44 172 THR A C 1
ATOM 1403 O O . THR A 1 172 ? 10.362 -14.458 -20.095 1.00 94.44 172 THR A O 1
ATOM 1406 N N . SER A 1 173 ? 11.346 -12.848 -18.861 1.00 95.56 173 SER A N 1
ATOM 1407 C CA . SER A 1 173 ? 12.145 -13.743 -18.033 1.00 95.56 173 SER A CA 1
ATOM 1408 C C . SER A 1 173 ? 12.155 -13.346 -16.552 1.00 95.56 173 SER A C 1
ATOM 1410 O O . SER A 1 173 ? 11.921 -12.194 -16.194 1.00 95.56 173 SER A O 1
ATOM 1412 N N . PHE A 1 174 ? 12.504 -14.300 -15.680 1.00 94.69 174 PHE A N 1
ATOM 1413 C CA . PHE A 1 174 ? 12.794 -14.020 -14.266 1.00 94.69 174 PHE A CA 1
ATOM 1414 C C . PHE A 1 174 ? 13.874 -12.942 -14.104 1.00 94.69 174 PHE A C 1
ATOM 1416 O O . PHE A 1 174 ? 13.803 -12.122 -13.191 1.00 94.69 174 PHE A O 1
ATOM 1423 N N . LYS A 1 175 ? 14.869 -12.945 -14.999 1.00 96.38 175 LYS A N 1
ATOM 1424 C CA . LYS A 1 175 ? 15.962 -11.979 -14.984 1.00 96.38 175 LYS A CA 1
ATOM 1425 C C . LYS A 1 175 ? 15.434 -10.557 -15.188 1.00 96.38 175 LYS A C 1
ATOM 1427 O O . LYS A 1 175 ? 15.835 -9.681 -14.434 1.00 96.38 175 LYS A O 1
ATOM 1432 N N . ASP A 1 176 ? 14.489 -10.355 -16.105 1.00 94.25 176 ASP A N 1
ATOM 1433 C CA . ASP A 1 176 ? 13.893 -9.037 -16.363 1.00 94.25 176 ASP A CA 1
ATOM 1434 C C . ASP A 1 176 ? 13.173 -8.511 -15.107 1.00 94.25 176 ASP A C 1
ATOM 1436 O O . ASP A 1 176 ? 13.327 -7.351 -14.731 1.00 94.25 176 ASP A O 1
ATOM 1440 N N . CYS A 1 177 ? 12.427 -9.377 -14.406 1.00 94.38 177 CYS A N 1
ATOM 1441 C CA . CYS A 1 177 ? 11.762 -9.023 -13.146 1.00 94.38 177 CYS A CA 1
ATOM 1442 C C . CYS A 1 177 ? 12.764 -8.685 -12.029 1.00 94.38 177 CYS A C 1
ATOM 1444 O O . CYS A 1 177 ? 12.563 -7.726 -11.282 1.00 94.38 177 CYS A O 1
ATOM 1446 N N . LEU A 1 178 ? 13.854 -9.451 -11.915 1.00 94.94 178 LEU A N 1
ATOM 1447 C CA . LEU A 1 178 ? 14.909 -9.195 -10.934 1.00 94.94 178 LEU A CA 1
ATOM 1448 C C . LEU A 1 178 ? 15.624 -7.869 -11.217 1.00 94.94 178 LEU A C 1
ATOM 1450 O O . LEU A 1 178 ? 15.779 -7.055 -10.311 1.00 94.94 178 LEU A O 1
ATOM 1454 N N . GLU A 1 179 ? 16.033 -7.636 -12.463 1.00 95.50 179 GLU A N 1
ATOM 1455 C CA . GLU A 1 179 ? 16.695 -6.395 -12.874 1.00 95.50 179 GLU A CA 1
ATOM 1456 C C . GLU A 1 179 ? 15.773 -5.191 -12.687 1.00 95.50 179 GLU A C 1
ATOM 1458 O O . GLU A 1 179 ? 16.218 -4.156 -12.197 1.00 95.50 179 GLU A O 1
ATOM 1463 N N . GLY A 1 180 ? 14.479 -5.335 -12.983 1.00 93.69 180 GLY A N 1
ATOM 1464 C CA . GLY A 1 180 ? 13.502 -4.272 -12.767 1.00 93.69 180 GLY A CA 1
ATOM 1465 C C . GLY A 1 180 ? 13.251 -3.982 -11.290 1.00 93.69 180 GLY A C 1
ATOM 1466 O O . GLY A 1 180 ? 13.116 -2.822 -10.916 1.00 93.69 180 GLY A O 1
ATOM 1467 N N . THR A 1 181 ? 13.279 -5.010 -10.438 1.00 93.56 181 THR A N 1
ATOM 1468 C CA . THR A 1 181 ? 13.238 -4.838 -8.978 1.00 93.56 181 THR A CA 1
ATOM 1469 C C . THR A 1 181 ? 14.465 -4.077 -8.482 1.00 93.56 181 THR A C 1
ATOM 1471 O O . THR A 1 181 ? 14.316 -3.105 -7.756 1.00 93.56 181 THR A O 1
ATOM 1474 N N . ILE A 1 182 ? 15.670 -4.467 -8.914 1.00 93.31 182 ILE A N 1
ATOM 1475 C CA . ILE A 1 182 ? 16.920 -3.782 -8.541 1.00 93.31 182 ILE A CA 1
ATOM 1476 C C . ILE A 1 182 ? 16.928 -2.335 -9.043 1.00 93.31 182 ILE A C 1
ATOM 1478 O O . ILE A 1 182 ? 17.450 -1.457 -8.370 1.00 93.31 182 ILE A O 1
ATOM 1482 N N . HIS A 1 183 ? 16.359 -2.080 -10.220 1.00 92.88 183 HIS A N 1
ATOM 1483 C CA . HIS A 1 183 ? 16.288 -0.744 -10.801 1.00 92.88 183 HIS A CA 1
ATOM 1484 C C . HIS A 1 183 ? 15.325 0.196 -10.057 1.00 92.88 183 HIS A C 1
ATOM 1486 O O . HIS A 1 183 ? 15.492 1.407 -10.136 1.00 92.88 183 HIS A O 1
ATOM 1492 N N . ASN A 1 184 ? 14.340 -0.337 -9.329 1.00 89.44 184 ASN A N 1
ATOM 1493 C CA . ASN A 1 184 ? 13.445 0.463 -8.490 1.00 89.44 184 ASN A CA 1
ATOM 1494 C C . ASN A 1 184 ? 14.064 0.852 -7.129 1.00 89.44 184 ASN A C 1
ATOM 1496 O O . ASN A 1 184 ? 13.427 1.615 -6.399 1.00 89.44 184 ASN A O 1
ATOM 1500 N N . CYS A 1 185 ? 15.228 0.289 -6.771 1.00 70.94 185 CYS A N 1
ATOM 1501 C CA . CYS A 1 185 ? 15.938 0.531 -5.509 1.00 70.94 185 CYS A CA 1
ATOM 1502 C C . CYS A 1 185 ? 16.801 1.796 -5.533 1.00 70.94 185 CYS A C 1
ATOM 1504 O O . CYS A 1 185 ? 17.450 2.057 -6.572 1.00 70.94 185 CYS A O 1
#

pLDDT: mean 91.44, std 7.71, range [52.66, 97.88]

Secondary structure (DSSP, 8-state):
-PPPBSGGG-SSSPPP-PBPPHHHHHHHHHHHHS-SS-GGGS-TT-TTGGGGG-TT-TTT-SSB-SEEEEEGGGS--SHHHHHHHTHHHHTS-TTT-EEEEE--HHHHHHTSS---GGGTT--TTSTT---HHHHHHHHHHHHHHHH-SEE------GGGGSTTTHHHH---SHHHHHHHHHHT-